Protein AF-A0A3C0J1E2-F1 (afdb_monomer)

Nearest PDB structures (foldseek):
  8rpt-assembly1_A  TM=4.501E-01  e=1.254E+00  Homo sapiens
  1e6p-assembly1_A  TM=3.663E-01  e=3.919E-01  Serratia marcescens
  1h0i-assembly2_B  TM=3.602E-01  e=3.708E-01  Serratia marcescens
  7cb1-assembly1_B  TM=3.608E-01  e=5.776E-01  Serratia marcescens

Structure (mmCIF, N/CA/C/O backbone):
data_AF-A0A3C0J1E2-F1
#
_entry.id   AF-A0A3C0J1E2-F1
#
loop_
_atom_site.group_PDB
_atom_site.id
_atom_site.type_symbol
_atom_site.label_atom_id
_atom_site.label_alt_id
_atom_site.label_comp_id
_atom_site.label_asym_id
_atom_site.label_entity_id
_atom_site.label_seq_id
_atom_site.pdbx_PDB_ins_code
_atom_site.Cartn_x
_atom_site.Cartn_y
_atom_site.Cartn_z
_atom_site.occupancy
_atom_site.B_iso_or_equiv
_atom_site.auth_seq_id
_atom_site.auth_comp_id
_atom_site.auth_asym_id
_atom_site.auth_atom_id
_atom_site.pdbx_PDB_model_num
ATOM 1 N N . MET A 1 1 ? -7.566 -22.150 34.800 1.00 35.97 1 MET A N 1
ATOM 2 C CA . MET A 1 1 ? -6.550 -21.479 33.967 1.00 35.97 1 MET A CA 1
ATOM 3 C C . MET A 1 1 ? -6.943 -20.016 33.988 1.00 35.97 1 MET A C 1
ATOM 5 O O . MET A 1 1 ? -8.055 -19.711 33.589 1.00 35.97 1 MET A O 1
ATOM 9 N N . GLU A 1 2 ? -6.161 -19.207 34.696 1.00 36.19 2 GLU A N 1
ATOM 10 C CA . GLU A 1 2 ? -6.590 -17.947 35.317 1.00 36.19 2 GLU A CA 1
ATOM 11 C C . GLU A 1 2 ? -6.960 -16.859 34.301 1.00 36.19 2 GLU A C 1
ATOM 13 O O . GLU A 1 2 ? -6.124 -16.423 33.510 1.00 36.19 2 GLU A O 1
ATOM 18 N N . GLU A 1 3 ? -8.203 -16.379 34.383 1.00 41.69 3 GLU A N 1
ATOM 19 C CA . GLU A 1 3 ? -8.599 -15.067 33.876 1.00 41.69 3 GLU A CA 1
ATOM 20 C C . GLU A 1 3 ? -7.796 -13.999 34.625 1.00 41.69 3 GLU A C 1
ATOM 22 O O . GLU A 1 3 ? -8.045 -13.703 35.796 1.00 41.69 3 GLU A O 1
ATOM 27 N N . ARG A 1 4 ? -6.808 -13.401 33.956 1.00 49.88 4 ARG A N 1
ATOM 28 C CA . ARG A 1 4 ? -6.185 -12.173 34.452 1.00 49.88 4 ARG A CA 1
ATOM 29 C C . ARG A 1 4 ? -7.117 -11.004 34.164 1.00 49.88 4 ARG A C 1
ATOM 31 O O . ARG A 1 4 ? -7.046 -10.379 33.111 1.00 49.88 4 ARG A O 1
ATOM 38 N N . VAL A 1 5 ? -7.976 -10.714 35.136 1.00 43.56 5 VAL A N 1
ATOM 39 C CA . VAL A 1 5 ? -8.722 -9.458 35.239 1.00 43.56 5 VAL A CA 1
ATOM 40 C C . VAL A 1 5 ? -7.711 -8.331 35.480 1.00 43.56 5 VAL A C 1
ATOM 42 O O . VAL A 1 5 ? -7.279 -8.091 36.606 1.00 43.56 5 VAL A O 1
ATOM 45 N N . PHE A 1 6 ? -7.289 -7.652 34.413 1.00 51.44 6 PHE A N 1
ATOM 46 C CA . PHE A 1 6 ? -6.665 -6.335 34.535 1.00 51.44 6 PHE A CA 1
ATOM 47 C C . PHE A 1 6 ? -7.754 -5.336 34.944 1.00 51.44 6 PHE A C 1
ATOM 49 O O . PHE A 1 6 ? -8.811 -5.272 34.318 1.00 51.44 6 PHE A O 1
ATOM 56 N N . LEU A 1 7 ? -7.514 -4.587 36.024 1.00 50.38 7 LEU A N 1
ATOM 57 C CA . LEU A 1 7 ? -8.406 -3.552 36.547 1.00 50.38 7 LEU A CA 1
ATOM 58 C C . LEU A 1 7 ? -8.939 -2.642 35.426 1.00 50.38 7 LEU A C 1
ATOM 60 O O . LEU A 1 7 ? -8.165 -1.870 34.877 1.00 50.38 7 LEU A O 1
ATOM 64 N N . GLY A 1 8 ? -10.246 -2.693 35.143 1.00 54.41 8 GLY A N 1
ATOM 65 C CA . GLY A 1 8 ? -11.076 -1.599 34.602 1.00 54.41 8 GLY A CA 1
ATOM 66 C C . GLY A 1 8 ? -10.659 -0.880 33.307 1.00 54.41 8 GLY A C 1
ATOM 67 O O . GLY A 1 8 ? -11.372 0.027 32.887 1.00 54.41 8 GLY A O 1
ATOM 68 N N . MET A 1 9 ? -9.546 -1.241 32.671 1.00 59.88 9 MET A N 1
ATOM 69 C CA . MET A 1 9 ? -9.011 -0.598 31.475 1.00 59.88 9 MET A CA 1
ATOM 70 C C . MET A 1 9 ? -9.040 -1.600 30.329 1.00 59.88 9 MET A C 1
ATOM 72 O O . MET A 1 9 ? -8.269 -2.558 30.294 1.00 59.88 9 MET A O 1
ATOM 76 N N . THR A 1 10 ? -9.943 -1.379 29.379 1.00 74.25 10 THR A N 1
ATOM 77 C CA . THR A 1 10 ? -9.934 -2.085 28.098 1.00 74.25 10 THR A CA 1
ATOM 78 C C . THR A 1 10 ? -8.640 -1.751 27.362 1.00 74.25 10 THR A C 1
ATOM 80 O O . THR A 1 10 ? -8.341 -0.574 27.150 1.00 74.25 10 THR A O 1
ATOM 83 N N . LEU A 1 11 ? -7.867 -2.771 26.979 1.00 85.75 11 LEU A N 1
ATOM 84 C CA . LEU A 1 11 ? -6.663 -2.582 26.169 1.00 85.75 11 LEU A CA 1
ATOM 85 C C . LEU A 1 11 ? -7.029 -1.896 24.843 1.00 85.75 11 LEU A C 1
ATOM 87 O O . LEU A 1 11 ? -8.015 -2.302 24.215 1.00 85.75 11 LEU A O 1
ATOM 91 N N . PRO A 1 12 ? -6.253 -0.889 24.399 1.00 94.44 12 PRO A N 1
ATOM 92 C CA . PRO A 1 12 ? -6.539 -0.184 23.158 1.00 94.44 12 PRO A CA 1
ATOM 93 C C . PRO A 1 12 ? -6.519 -1.169 21.991 1.00 94.44 12 PRO A C 1
ATOM 95 O O . PRO A 1 12 ? -5.553 -1.910 21.808 1.00 94.44 12 PRO A O 1
ATOM 98 N N . LYS A 1 13 ? -7.601 -1.178 21.213 1.00 97.94 13 LYS A N 1
ATOM 99 C CA . LYS A 1 13 ? -7.709 -1.992 20.005 1.00 97.94 13 LYS A CA 1
ATOM 100 C C . LYS A 1 13 ? -6.840 -1.391 18.903 1.00 97.94 13 LYS A C 1
ATOM 102 O O . LYS A 1 13 ? -6.936 -0.193 18.616 1.00 97.94 13 LYS A O 1
ATOM 107 N N . ILE A 1 14 ? -6.013 -2.233 18.293 1.00 98.56 14 ILE A N 1
ATOM 108 C CA . ILE A 1 14 ? -5.134 -1.902 17.174 1.00 98.56 14 ILE A CA 1
ATOM 109 C C . ILE A 1 14 ? -5.604 -2.699 15.961 1.00 98.56 14 ILE A C 1
ATOM 111 O O . ILE A 1 14 ? -5.578 -3.927 15.976 1.00 98.56 14 ILE A O 1
ATOM 115 N N . VAL A 1 15 ? -6.009 -2.012 14.902 1.00 98.75 15 VAL A N 1
ATOM 116 C CA . VAL A 1 15 ? -6.308 -2.637 13.611 1.00 98.75 15 VAL A CA 1
ATOM 117 C C . VAL A 1 15 ? -5.037 -2.647 12.784 1.00 98.75 15 VAL A C 1
ATOM 119 O O . VAL A 1 15 ? -4.439 -1.600 12.565 1.00 98.75 15 VAL A O 1
ATOM 122 N N . LEU A 1 16 ? -4.604 -3.815 12.325 1.00 98.69 16 LEU A N 1
ATOM 123 C CA . LEU A 1 16 ? -3.452 -3.951 11.444 1.00 98.69 16 LEU A CA 1
ATOM 124 C C . LEU A 1 16 ? -3.931 -4.446 10.080 1.00 98.69 16 LEU A C 1
ATOM 126 O O . LEU A 1 16 ? -4.344 -5.597 9.951 1.00 98.69 16 LEU A O 1
ATOM 130 N N . LEU A 1 17 ? -3.839 -3.580 9.069 1.00 98.62 17 LEU A N 1
ATOM 131 C CA . LEU A 1 17 ? -3.949 -3.958 7.664 1.00 98.62 17 LEU A CA 1
ATOM 132 C C . LEU A 1 17 ? -2.532 -4.224 7.125 1.00 98.62 17 LEU A C 1
ATOM 134 O O . LEU A 1 17 ? -1.798 -3.272 6.836 1.00 98.62 17 LEU A O 1
ATOM 138 N N . PRO A 1 18 ? -2.108 -5.497 7.039 1.00 98.12 18 PRO A N 1
ATOM 139 C CA . PRO A 1 18 ? -0.751 -5.856 6.649 1.00 98.12 18 PRO A CA 1
ATOM 140 C C . PRO A 1 18 ? -0.516 -5.666 5.148 1.00 98.12 18 PRO A C 1
ATOM 142 O O . PRO A 1 18 ? -1.440 -5.447 4.373 1.00 98.12 18 PRO A O 1
ATOM 145 N N . LEU A 1 19 ? 0.747 -5.788 4.741 1.00 97.12 19 LEU A N 1
ATOM 146 C CA . LEU A 1 19 ? 1.172 -5.656 3.345 1.00 97.12 19 LEU A CA 1
ATOM 147 C C . LEU A 1 19 ? 0.682 -6.795 2.436 1.00 97.12 19 LEU A C 1
ATOM 149 O O . LEU A 1 19 ? 0.426 -6.554 1.261 1.00 97.12 19 LEU A O 1
ATOM 153 N N . ASP A 1 20 ? 0.618 -8.016 2.974 1.00 96.50 20 ASP A N 1
ATOM 154 C CA . ASP A 1 20 ? 0.128 -9.254 2.352 1.00 96.50 20 ASP A CA 1
ATOM 155 C C . ASP A 1 20 ? 0.164 -10.408 3.383 1.00 96.50 20 ASP A C 1
ATOM 157 O O . ASP A 1 20 ? 0.454 -10.187 4.565 1.00 96.50 20 ASP A O 1
ATOM 161 N N . VAL A 1 21 ? -0.129 -11.640 2.946 1.00 96.50 21 VAL A N 1
ATOM 162 C CA . VAL A 1 21 ? -0.172 -12.847 3.794 1.00 96.50 21 VAL A CA 1
ATOM 163 C C . VAL A 1 21 ? 1.196 -13.457 4.133 1.00 96.50 21 VAL A C 1
ATOM 165 O O . VAL A 1 21 ? 1.256 -14.461 4.849 1.00 96.50 21 VAL A O 1
ATOM 168 N N . ARG A 1 22 ? 2.323 -12.905 3.652 1.00 96.38 22 ARG A N 1
ATOM 169 C CA . ARG A 1 22 ? 3.642 -13.499 3.938 1.00 96.38 22 ARG A CA 1
ATOM 170 C C . ARG A 1 22 ? 3.929 -13.486 5.446 1.00 96.38 22 ARG A C 1
ATOM 172 O O . ARG A 1 22 ? 3.518 -12.557 6.146 1.00 96.38 22 ARG A O 1
ATOM 179 N N . PRO A 1 23 ? 4.694 -14.461 5.980 1.00 96.50 23 PRO A N 1
ATOM 180 C CA . PRO A 1 23 ? 4.858 -14.620 7.427 1.00 96.50 23 PRO A CA 1
ATOM 181 C C . PRO A 1 23 ? 5.349 -13.370 8.165 1.00 96.50 23 PRO A C 1
ATOM 183 O O . PRO A 1 23 ? 4.876 -13.080 9.259 1.00 96.50 23 PRO A O 1
ATOM 186 N N . CYS A 1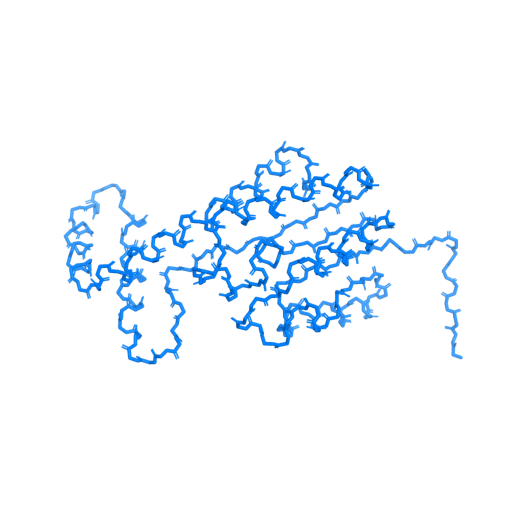 24 ? 6.258 -12.600 7.562 1.00 95.56 24 CYS A N 1
ATOM 187 C CA . CYS A 1 24 ? 6.765 -11.361 8.150 1.00 95.56 24 CYS A CA 1
ATOM 188 C C . CYS A 1 24 ? 5.730 -10.231 8.218 1.00 95.56 24 CYS A C 1
ATOM 190 O O . CYS A 1 24 ? 5.860 -9.352 9.067 1.00 95.56 24 CYS A O 1
ATOM 192 N N . CYS A 1 25 ? 4.710 -10.265 7.364 1.00 96.56 25 CYS A N 1
ATOM 193 C CA . CYS A 1 25 ? 3.655 -9.264 7.288 1.00 96.56 25 CYS A CA 1
ATOM 194 C C . CYS A 1 25 ? 2.421 -9.665 8.109 1.00 96.56 25 CYS A C 1
ATOM 196 O O . CYS A 1 25 ? 1.757 -8.790 8.655 1.00 96.56 25 CYS A O 1
ATOM 198 N N . TYR A 1 26 ? 2.144 -10.968 8.235 1.00 96.81 26 TYR A N 1
ATOM 199 C CA . TYR A 1 26 ? 0.924 -11.485 8.863 1.00 96.81 26 TYR A CA 1
ATOM 200 C C . TYR A 1 26 ? 1.186 -12.275 10.155 1.00 96.81 26 TYR A C 1
ATOM 202 O O . TYR A 1 26 ? 0.782 -11.878 11.250 1.00 96.81 26 TYR A O 1
ATOM 210 N N . GLU A 1 27 ? 1.909 -13.391 10.049 1.00 97.12 27 GLU A N 1
ATOM 211 C CA . GLU A 1 27 ? 2.113 -14.334 11.155 1.00 97.12 27 GLU A CA 1
ATOM 212 C C . GLU A 1 27 ? 2.964 -13.761 12.290 1.00 97.12 27 GLU A C 1
ATOM 214 O O . GLU A 1 27 ? 2.670 -13.991 13.464 1.00 97.12 27 GLU A O 1
ATOM 219 N N . PHE A 1 28 ? 4.040 -13.041 11.969 1.00 97.44 28 PHE A N 1
ATOM 220 C CA . PHE A 1 28 ? 4.974 -12.541 12.977 1.00 97.44 28 PHE A CA 1
ATOM 221 C C . PHE A 1 28 ? 4.356 -11.411 13.808 1.00 97.44 28 PHE A C 1
ATOM 223 O O . PHE A 1 28 ? 4.414 -11.522 15.035 1.00 97.44 28 PHE A O 1
ATOM 230 N N . PRO A 1 29 ? 3.692 -10.392 13.218 1.00 95.75 29 PRO A N 1
ATOM 231 C CA . PRO A 1 29 ? 2.953 -9.403 14.000 1.00 95.75 29 PRO A CA 1
ATOM 232 C C . PRO A 1 29 ? 1.851 -10.033 14.858 1.00 95.75 29 PRO A C 1
ATOM 234 O O . PRO A 1 29 ? 1.731 -9.689 16.033 1.00 95.75 29 PRO A O 1
ATOM 237 N N . ARG A 1 30 ? 1.103 -11.016 14.326 1.00 96.44 30 ARG A N 1
ATOM 238 C CA . ARG A 1 30 ? 0.070 -11.729 15.097 1.00 96.44 30 ARG A CA 1
ATOM 239 C C . ARG A 1 30 ? 0.662 -12.458 16.304 1.00 96.44 30 ARG A C 1
ATOM 241 O O . ARG A 1 30 ? 0.142 -12.350 17.411 1.00 96.44 30 ARG A O 1
ATOM 248 N N . LYS A 1 31 ? 1.768 -13.186 16.117 1.00 97.62 31 LYS A N 1
ATOM 249 C CA . LYS A 1 31 ? 2.471 -13.878 17.212 1.00 97.62 31 LYS A CA 1
ATOM 250 C C . LYS A 1 31 ? 3.037 -12.903 18.237 1.00 97.62 31 LYS A C 1
ATOM 252 O O . LYS A 1 31 ? 2.898 -13.150 19.431 1.00 97.62 31 LYS A O 1
ATOM 257 N N . LEU A 1 32 ? 3.610 -11.790 17.788 1.00 97.00 32 LEU A N 1
ATOM 258 C CA . LEU A 1 32 ? 4.120 -10.749 18.673 1.00 97.00 32 LEU A CA 1
ATOM 259 C C . LEU A 1 32 ? 3.003 -10.141 19.532 1.00 97.00 32 LEU A C 1
ATOM 261 O O . LEU A 1 32 ? 3.196 -9.989 20.734 1.00 97.00 32 LEU A O 1
ATOM 265 N N . ALA A 1 33 ? 1.837 -9.855 18.943 1.00 95.75 33 ALA A N 1
ATOM 266 C CA . ALA A 1 33 ? 0.670 -9.356 19.669 1.00 95.75 33 ALA A CA 1
ATOM 267 C C . ALA A 1 33 ? 0.187 -10.346 20.740 1.00 95.75 33 ALA A C 1
ATOM 269 O O . ALA A 1 33 ? -0.033 -9.961 21.886 1.00 95.75 33 ALA A O 1
ATOM 270 N N . MET A 1 34 ? 0.109 -11.638 20.399 1.00 95.06 34 MET A N 1
ATOM 271 C CA . MET A 1 34 ? -0.243 -12.688 21.364 1.00 95.06 34 MET A CA 1
ATOM 272 C C . MET A 1 34 ? 0.768 -12.777 22.514 1.00 95.06 34 MET A C 1
ATOM 274 O O . MET A 1 34 ? 0.376 -12.918 23.668 1.00 95.06 34 MET A O 1
ATOM 278 N N . M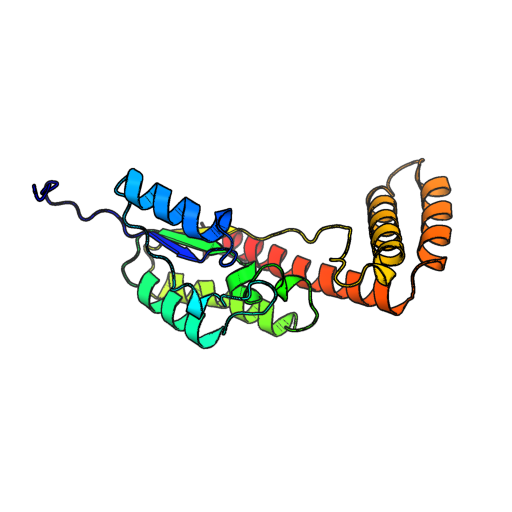ET A 1 35 ? 2.066 -12.678 22.215 1.00 96.81 35 MET A N 1
ATOM 279 C CA . MET A 1 35 ? 3.128 -12.739 23.226 1.00 96.81 35 MET A CA 1
ATOM 280 C C . MET A 1 35 ? 3.154 -11.509 24.139 1.00 96.81 35 MET A C 1
ATOM 282 O O . MET A 1 35 ? 3.501 -11.633 25.312 1.00 96.81 35 MET A O 1
ATOM 286 N N . SER A 1 36 ? 2.812 -10.329 23.617 1.00 94.94 36 SER A N 1
ATOM 287 C CA . SER A 1 36 ? 2.791 -9.078 24.381 1.00 94.94 36 SER A CA 1
ATOM 288 C C . SER A 1 36 ? 1.475 -8.834 25.123 1.00 94.94 36 SER A C 1
ATOM 290 O O . SER A 1 36 ? 1.422 -7.960 25.987 1.00 94.94 36 SER A O 1
ATOM 292 N N . GLY A 1 37 ? 0.418 -9.585 24.798 1.00 94.69 37 GLY A N 1
ATOM 293 C CA . GLY A 1 37 ? -0.937 -9.327 25.282 1.00 94.69 37 GLY A CA 1
ATOM 294 C C . GLY A 1 37 ? -1.590 -8.105 24.630 1.00 94.69 37 GLY A C 1
ATOM 295 O O . GLY A 1 37 ? -2.565 -7.586 25.167 1.00 94.69 37 GLY A O 1
ATOM 296 N N . ALA A 1 38 ? -1.063 -7.618 23.502 1.00 95.50 38 ALA A N 1
ATOM 297 C CA . ALA A 1 38 ? -1.656 -6.506 22.768 1.00 95.50 38 ALA A CA 1
ATOM 298 C C . ALA A 1 38 ? -2.960 -6.931 22.072 1.00 95.50 38 ALA A C 1
ATOM 300 O O . ALA A 1 38 ? -3.043 -8.002 21.470 1.00 95.50 38 ALA A O 1
ATOM 301 N N . ASN A 1 39 ? -3.966 -6.054 22.103 1.00 97.19 39 ASN A N 1
ATOM 302 C CA . ASN A 1 39 ? -5.237 -6.254 21.410 1.00 97.19 39 ASN A CA 1
ATOM 303 C C . ASN A 1 39 ? -5.110 -5.834 19.936 1.00 97.19 39 ASN A C 1
ATOM 305 O O . ASN A 1 39 ? -5.456 -4.710 19.572 1.00 97.19 39 ASN A O 1
ATOM 309 N N . VAL A 1 40 ? -4.553 -6.720 19.105 1.00 97.81 40 VAL A N 1
ATOM 310 C CA . VAL A 1 40 ? -4.374 -6.489 17.664 1.00 97.81 40 VAL A CA 1
ATOM 311 C C . VAL A 1 40 ? -5.347 -7.354 16.871 1.00 97.81 40 VAL A C 1
ATOM 313 O O . VAL A 1 40 ? -5.355 -8.575 17.026 1.00 97.81 40 VAL A O 1
ATOM 316 N N . VAL A 1 41 ? -6.115 -6.731 15.980 1.00 98.19 41 VAL A N 1
ATOM 317 C CA . VAL A 1 41 ? -6.969 -7.412 15.000 1.00 98.19 41 VAL A CA 1
ATOM 318 C C . VAL A 1 41 ? -6.372 -7.289 13.601 1.00 98.19 41 VAL A C 1
ATOM 320 O O . VAL A 1 41 ? -5.884 -6.232 13.203 1.00 98.19 41 VAL A O 1
ATOM 323 N N . LEU A 1 42 ? -6.397 -8.397 12.865 1.00 98.12 42 LEU A N 1
ATOM 324 C CA . LEU A 1 42 ? -5.957 -8.513 11.476 1.00 98.12 42 LEU A CA 1
ATOM 325 C C . LEU A 1 42 ? -7.120 -9.082 10.651 1.00 98.12 42 LEU A C 1
ATOM 327 O O . LEU A 1 42 ? -7.941 -9.812 11.217 1.00 98.12 42 LEU A O 1
ATOM 331 N N . PRO A 1 43 ? -7.186 -8.815 9.335 1.00 97.75 43 PRO A N 1
ATOM 332 C CA . PRO A 1 43 ? -8.165 -9.480 8.484 1.00 97.75 43 PRO A CA 1
ATOM 333 C C . PRO A 1 43 ? -7.851 -10.980 8.403 1.00 97.75 43 PRO A C 1
ATOM 335 O O . PRO A 1 43 ? -6.739 -11.421 8.721 1.00 97.75 43 PRO A O 1
ATOM 338 N N . SER A 1 44 ? -8.822 -11.790 7.981 1.00 96.06 44 SER A N 1
ATOM 339 C CA . SER A 1 44 ? -8.545 -13.192 7.654 1.00 96.06 44 SER A CA 1
ATOM 340 C C . SER A 1 44 ? -7.540 -13.274 6.498 1.00 96.06 44 SER A C 1
ATOM 342 O O . SER A 1 44 ? -7.432 -12.358 5.684 1.00 96.06 44 SER A O 1
ATOM 344 N N . ALA A 1 45 ? -6.795 -14.377 6.413 1.00 94.12 45 ALA A N 1
ATOM 345 C CA . ALA A 1 45 ? -5.880 -14.590 5.291 1.00 94.12 45 ALA A CA 1
ATOM 346 C C . ALA A 1 45 ? -6.620 -14.626 3.939 1.00 94.12 45 ALA A C 1
ATOM 348 O O . ALA A 1 45 ? -6.072 -14.175 2.940 1.00 94.12 45 ALA A O 1
ATOM 349 N N . ASP A 1 46 ? -7.873 -15.093 3.927 1.00 94.94 46 ASP A N 1
ATOM 350 C CA . ASP A 1 46 ? -8.710 -15.125 2.724 1.00 94.94 46 ASP A CA 1
ATOM 351 C C . ASP A 1 46 ? -9.028 -13.712 2.208 1.00 94.94 46 ASP A C 1
ATOM 353 O O . ASP A 1 46 ? -8.917 -13.464 1.011 1.00 94.94 46 ASP A O 1
ATOM 357 N N . LEU A 1 47 ? -9.306 -12.756 3.109 1.00 96.50 47 LEU A N 1
ATOM 358 C CA . LEU A 1 47 ? -9.512 -11.339 2.762 1.00 96.50 47 LEU A CA 1
ATOM 359 C C . LEU A 1 47 ? -8.251 -10.664 2.192 1.00 96.50 47 LEU A C 1
ATOM 361 O O . LEU A 1 47 ? -8.349 -9.635 1.531 1.00 96.50 47 LEU A O 1
ATOM 365 N N . LEU A 1 48 ? -7.066 -11.211 2.475 1.00 96.06 48 LEU A N 1
ATOM 366 C CA . LEU A 1 48 ? -5.777 -10.701 1.994 1.00 96.06 48 LEU A CA 1
ATOM 367 C C . LEU A 1 48 ? -5.273 -11.407 0.729 1.00 96.06 48 LEU A C 1
ATOM 369 O O . LEU A 1 48 ? -4.155 -11.118 0.306 1.00 96.06 48 LEU A O 1
ATOM 373 N N . ASN A 1 49 ? -6.065 -12.333 0.181 1.00 94.44 49 ASN A N 1
ATOM 374 C CA . ASN A 1 49 ? -5.680 -13.284 -0.853 1.00 94.44 49 ASN A CA 1
ATOM 375 C C . ASN A 1 49 ? -4.514 -14.214 -0.424 1.00 94.44 49 ASN A C 1
ATOM 377 O O . ASN A 1 49 ? -3.364 -13.780 -0.299 1.00 94.44 49 ASN A O 1
ATOM 381 N N . PRO A 1 50 ? -4.760 -15.527 -0.228 1.00 91.50 50 PRO A N 1
ATOM 382 C CA . PRO A 1 50 ? -3.701 -16.483 0.099 1.00 91.50 50 PRO A CA 1
ATOM 383 C C . PRO A 1 50 ? -2.591 -16.554 -0.963 1.00 91.50 50 PRO A C 1
ATOM 385 O O . PRO A 1 50 ? -1.438 -16.838 -0.625 1.00 91.50 50 PRO A O 1
ATOM 388 N N . ASP A 1 51 ? -2.920 -16.276 -2.229 1.00 93.44 51 ASP A N 1
ATOM 389 C CA . ASP A 1 51 ? -1.931 -16.020 -3.271 1.00 93.44 51 ASP A CA 1
ATOM 390 C C . ASP A 1 51 ? -1.548 -14.534 -3.267 1.00 93.44 51 ASP A C 1
ATOM 392 O O . ASP A 1 51 ? -2.108 -13.716 -3.992 1.00 93.44 51 ASP A O 1
ATOM 396 N N . PHE A 1 52 ? -0.540 -14.185 -2.463 1.00 90.56 52 PHE A N 1
ATOM 397 C CA . PHE A 1 52 ? -0.033 -12.811 -2.354 1.00 90.56 52 PHE A CA 1
ATOM 398 C C . PHE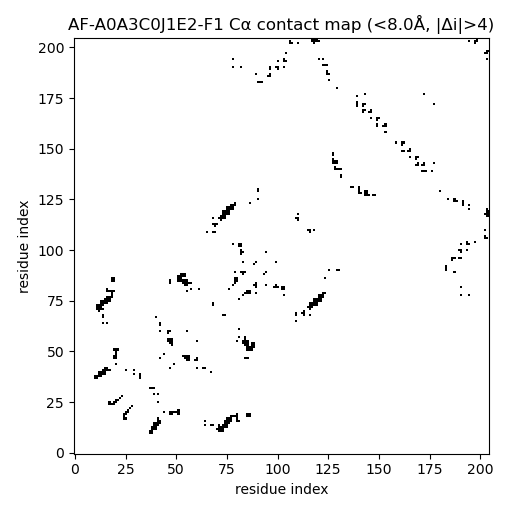 A 1 52 ? 0.562 -12.249 -3.657 1.00 90.56 52 PHE A C 1
ATOM 400 O O . PHE A 1 52 ? 0.963 -11.080 -3.689 1.00 90.56 52 PHE A O 1
ATOM 407 N N . MET A 1 53 ? 0.713 -13.070 -4.704 1.00 90.31 53 MET A N 1
ATOM 408 C CA . MET A 1 53 ? 1.101 -12.585 -6.026 1.00 90.31 53 MET A CA 1
ATOM 409 C C . MET A 1 53 ? -0.072 -11.935 -6.753 1.00 90.31 53 MET A C 1
ATOM 411 O O . MET A 1 53 ? 0.172 -11.136 -7.667 1.00 90.31 53 MET A O 1
ATOM 415 N N . ASP A 1 54 ? -1.304 -12.236 -6.335 1.00 90.88 54 ASP A N 1
ATOM 416 C CA . ASP A 1 54 ? -2.520 -11.628 -6.843 1.00 90.88 54 ASP A CA 1
ATOM 417 C C . ASP A 1 54 ? -3.101 -10.537 -5.924 1.00 90.88 54 ASP A C 1
ATOM 419 O O . ASP A 1 54 ? -2.588 -10.294 -4.834 1.00 90.88 54 ASP A O 1
ATOM 423 N N . GLN A 1 55 ? -4.091 -9.782 -6.411 1.00 94.00 55 GLN A N 1
ATOM 424 C CA . GLN A 1 55 ? -4.718 -8.702 -5.642 1.00 94.00 55 GLN A CA 1
ATOM 425 C C . GLN A 1 55 ? -5.845 -9.222 -4.738 1.00 94.00 55 GLN A C 1
ATOM 427 O O . GLN A 1 55 ? -6.593 -10.124 -5.119 1.00 94.00 55 GLN A O 1
ATOM 432 N N . SER A 1 56 ? -5.989 -8.625 -3.557 1.00 95.50 56 SER A N 1
ATOM 433 C CA . SER A 1 56 ? -7.168 -8.789 -2.696 1.00 95.50 56 SER A CA 1
ATOM 434 C C . SER A 1 56 ? -8.409 -8.108 -3.277 1.00 95.50 56 SER A C 1
ATOM 436 O O . SER A 1 56 ? -8.298 -7.123 -4.016 1.00 95.50 56 SER A O 1
ATOM 438 N N . ASP A 1 57 ? -9.593 -8.581 -2.882 1.00 96.25 57 ASP A N 1
ATOM 439 C CA . ASP A 1 57 ? -10.847 -7.873 -3.140 1.00 96.25 57 ASP A CA 1
ATOM 440 C C . ASP A 1 57 ? -10.900 -6.592 -2.296 1.00 96.25 57 ASP A C 1
ATOM 442 O O . ASP A 1 57 ? -10.850 -6.624 -1.063 1.00 96.25 57 ASP A O 1
ATOM 446 N N . HIS A 1 58 ? -10.959 -5.444 -2.971 1.00 95.75 58 HIS A N 1
ATOM 447 C CA . HIS A 1 58 ? -10.936 -4.157 -2.293 1.00 95.75 58 HIS A CA 1
ATOM 448 C C . HIS A 1 58 ? -12.214 -3.895 -1.495 1.00 95.75 58 HIS A C 1
ATOM 450 O O . HIS A 1 58 ? -12.123 -3.372 -0.388 1.00 95.75 58 HIS A O 1
ATOM 456 N N . ASP A 1 59 ? -13.385 -4.251 -2.021 1.00 96.94 59 ASP A N 1
ATOM 457 C CA . ASP A 1 59 ? -14.662 -3.913 -1.395 1.0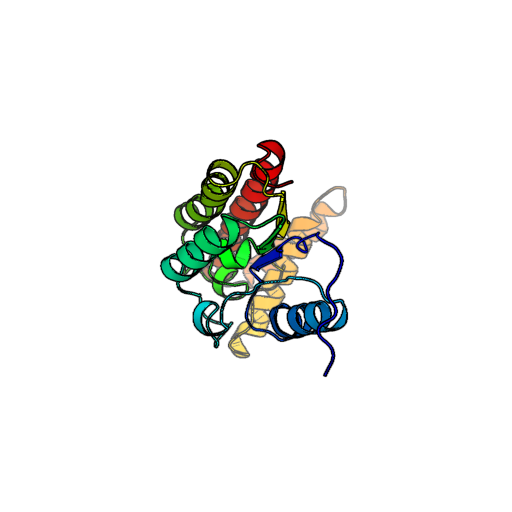0 96.94 59 ASP A CA 1
ATOM 458 C C . ASP A 1 59 ? -14.856 -4.710 -0.101 1.00 96.94 59 ASP A C 1
ATOM 460 O O . ASP A 1 59 ? -15.282 -4.161 0.923 1.00 96.94 59 ASP A O 1
ATOM 464 N N . GLU A 1 60 ? -14.496 -5.995 -0.108 1.00 97.69 60 GLU A N 1
ATOM 465 C CA . GLU A 1 60 ? -14.534 -6.832 1.093 1.00 97.69 60 GLU A CA 1
ATOM 466 C C . GLU A 1 60 ? -13.533 -6.348 2.150 1.00 97.69 60 GLU A C 1
ATOM 468 O O . GLU A 1 60 ? -13.891 -6.153 3.319 1.00 97.69 60 GLU A O 1
ATOM 473 N N . LEU A 1 61 ? -12.291 -6.084 1.735 1.00 97.88 61 LEU A N 1
ATOM 474 C CA . LEU A 1 61 ? -11.228 -5.620 2.623 1.00 97.88 61 LEU A CA 1
ATOM 475 C C . LEU A 1 61 ? -11.529 -4.236 3.211 1.00 97.88 61 LEU A C 1
ATOM 477 O O . LEU A 1 61 ? -11.289 -3.990 4.397 1.00 97.88 61 LEU A O 1
ATOM 481 N N . TRP A 1 62 ? -12.084 -3.335 2.400 1.00 98.25 62 TRP A N 1
ATOM 482 C CA . TRP A 1 62 ? -12.483 -2.000 2.822 1.00 98.25 62 TRP A CA 1
ATOM 483 C C . TRP A 1 62 ? -13.631 -2.050 3.827 1.00 98.25 62 TRP A C 1
ATOM 485 O O . TRP A 1 62 ? -13.588 -1.368 4.853 1.00 98.25 62 TRP A O 1
ATOM 495 N N . ASN A 1 63 ? -14.640 -2.893 3.592 1.00 98.44 63 ASN A N 1
ATOM 496 C CA . ASN A 1 63 ? -15.727 -3.081 4.548 1.00 98.44 63 ASN A CA 1
ATOM 497 C C . ASN A 1 63 ? -15.225 -3.616 5.890 1.00 98.44 63 ASN A C 1
ATOM 499 O O . ASN A 1 63 ? -15.596 -3.065 6.930 1.00 98.44 63 ASN A O 1
ATOM 503 N N . TRP A 1 64 ? -14.341 -4.616 5.870 1.00 98.69 64 TRP A N 1
ATOM 504 C CA . TRP A 1 64 ? -13.690 -5.114 7.080 1.00 98.69 64 TRP A CA 1
ATOM 505 C C . TRP A 1 64 ? -12.948 -3.991 7.820 1.00 98.69 64 TRP A C 1
ATOM 507 O O . TRP A 1 64 ? -13.208 -3.753 9.002 1.00 98.69 64 TRP A O 1
ATOM 517 N N . LEU A 1 65 ? -12.092 -3.241 7.116 1.00 98.62 65 LEU A N 1
ATOM 518 C CA . LEU A 1 65 ? -11.281 -2.177 7.709 1.00 98.62 65 LEU A CA 1
ATOM 519 C C . LEU A 1 65 ? -12.154 -1.091 8.350 1.00 98.62 65 LEU A C 1
ATOM 521 O O . LEU A 1 65 ? -11.912 -0.693 9.489 1.00 98.62 65 LEU A O 1
ATOM 525 N N . ARG A 1 66 ? -13.202 -0.632 7.651 1.00 98.31 66 ARG A N 1
ATOM 526 C CA . ARG A 1 66 ? -14.128 0.375 8.188 1.00 98.31 66 ARG A CA 1
ATOM 527 C C . ARG A 1 66 ? -14.814 -0.095 9.461 1.00 98.31 66 ARG A C 1
ATOM 529 O O . ARG A 1 66 ? -14.902 0.687 10.402 1.00 98.31 66 ARG A O 1
ATOM 536 N N . CYS A 1 67 ? -15.308 -1.332 9.481 1.00 98.44 67 CYS A N 1
ATOM 537 C CA . CYS A 1 67 ? -15.993 -1.893 10.641 1.00 98.44 67 CYS A CA 1
ATOM 538 C C . CYS A 1 67 ? -15.055 -2.008 11.844 1.00 98.44 67 CYS A C 1
ATOM 540 O O . CYS A 1 67 ? -15.404 -1.547 12.930 1.00 98.44 67 CYS A O 1
ATOM 542 N N . GLU A 1 68 ? -13.853 -2.551 11.649 1.00 98.50 68 GLU A N 1
ATOM 543 C CA . GLU A 1 68 ? -12.885 -2.727 12.733 1.00 98.50 68 GLU A CA 1
ATOM 544 C C . GLU A 1 68 ? -12.356 -1.397 13.287 1.00 98.50 68 GLU A C 1
ATOM 546 O O . GLU A 1 68 ? -12.016 -1.316 14.467 1.00 98.50 68 GLU A O 1
ATOM 551 N N . CYS A 1 69 ? -12.312 -0.343 12.468 1.00 98.44 69 CYS A N 1
ATOM 552 C CA . CYS A 1 69 ? -11.842 0.979 12.877 1.00 98.44 69 CYS A CA 1
ATOM 553 C C . CYS A 1 69 ? -12.863 1.814 13.674 1.00 98.44 69 CYS A C 1
ATOM 555 O O . CYS A 1 69 ? -12.470 2.842 14.232 1.00 98.44 69 CYS A O 1
ATOM 557 N N . LEU A 1 70 ? -14.140 1.414 13.762 1.00 98.12 70 LEU A N 1
ATOM 558 C CA . LEU A 1 70 ? -15.180 2.189 14.464 1.00 98.12 70 LEU A CA 1
ATOM 559 C C . LEU A 1 70 ? -14.895 2.365 15.963 1.00 98.12 70 LEU A C 1
ATOM 561 O O . LEU A 1 70 ? -15.157 3.429 16.518 1.00 98.12 70 LEU A O 1
ATOM 565 N N . ASP A 1 71 ? -14.354 1.334 16.607 1.00 96.94 71 ASP A N 1
ATOM 566 C C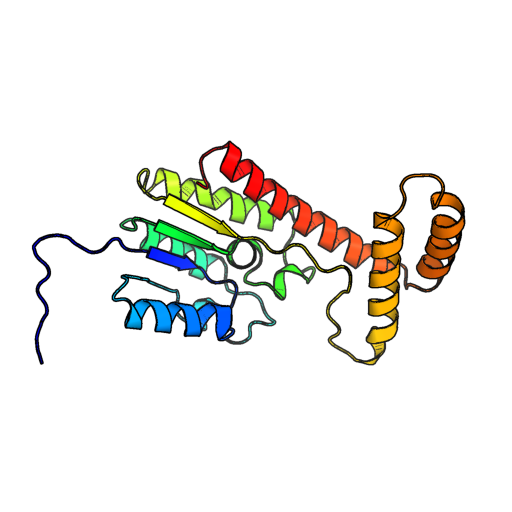A . ASP A 1 71 ? -14.035 1.285 18.038 1.00 96.94 71 ASP A CA 1
ATOM 567 C C . ASP A 1 71 ? -12.523 1.152 18.309 1.00 96.94 71 ASP A C 1
ATOM 569 O O . ASP A 1 71 ? -12.094 1.000 19.456 1.00 96.94 71 ASP A O 1
ATOM 573 N N . ALA A 1 72 ? -11.697 1.225 17.263 1.00 98.25 72 ALA A N 1
ATOM 574 C CA . ALA A 1 72 ? -10.250 1.132 17.382 1.00 98.25 72 ALA A CA 1
ATOM 575 C C . ALA A 1 72 ? -9.622 2.405 17.961 1.00 98.25 72 ALA A C 1
ATOM 577 O O . ALA A 1 72 ? -10.069 3.526 17.715 1.00 98.25 72 ALA A O 1
ATOM 578 N N . SER A 1 73 ? -8.533 2.227 18.709 1.00 98.38 73 SER A N 1
ATOM 579 C CA . SER A 1 73 ? -7.669 3.335 19.134 1.00 98.38 73 SER A CA 1
ATOM 580 C C . SER A 1 73 ? -6.611 3.644 18.075 1.00 98.38 73 SER A C 1
ATOM 582 O O . SER A 1 73 ? -6.313 4.808 17.823 1.00 98.38 73 SER A O 1
ATOM 584 N N . TYR A 1 74 ? -6.082 2.602 17.426 1.00 98.56 74 TYR A N 1
ATOM 585 C CA . TYR A 1 74 ? -5.029 2.717 16.422 1.00 98.56 74 TYR A CA 1
ATOM 586 C C . TYR A 1 74 ? -5.366 1.903 15.173 1.00 98.56 74 TYR A C 1
ATOM 588 O O . TYR A 1 74 ? -5.924 0.810 15.275 1.00 98.56 74 TYR A O 1
ATOM 596 N N . ALA A 1 75 ? -4.964 2.401 14.009 1.00 98.69 75 ALA A N 1
ATOM 597 C CA . ALA A 1 75 ? -4.917 1.653 12.762 1.00 98.69 75 ALA A CA 1
ATOM 598 C C . ALA A 1 75 ? -3.504 1.737 12.178 1.00 98.69 75 ALA A C 1
ATOM 600 O O . ALA A 1 75 ? -2.968 2.828 12.023 1.00 98.69 75 ALA A O 1
ATOM 601 N N . VAL A 1 76 ? -2.904 0.597 11.850 1.00 98.56 76 VAL A N 1
ATOM 602 C CA . VAL A 1 76 ? -1.621 0.494 11.151 1.00 98.56 76 VAL A CA 1
ATOM 603 C C . VAL A 1 76 ? -1.903 -0.075 9.770 1.00 98.56 76 VAL A C 1
ATOM 605 O O . VAL A 1 76 ? -2.329 -1.222 9.647 1.00 98.56 76 VAL A O 1
ATOM 608 N N . ILE A 1 77 ? -1.715 0.738 8.733 1.00 98.69 77 ILE A N 1
ATOM 609 C CA . ILE A 1 77 ? -2.216 0.456 7.389 1.00 98.69 77 ILE A CA 1
ATOM 610 C C . ILE A 1 77 ? -1.072 0.394 6.380 1.00 98.69 77 ILE A C 1
ATOM 612 O O . ILE A 1 77 ? -0.299 1.340 6.214 1.00 98.69 77 ILE A O 1
ATOM 616 N N . SER A 1 78 ? -0.986 -0.714 5.648 1.00 98.50 78 SER A N 1
ATOM 617 C CA . SER A 1 78 ? -0.250 -0.749 4.389 1.00 98.50 78 SER A CA 1
ATOM 618 C C . SER A 1 78 ? -1.061 -0.062 3.288 1.00 98.50 78 SER A C 1
ATOM 620 O O . SER A 1 78 ? -2.142 -0.517 2.913 1.00 98.50 78 SER A O 1
ATOM 622 N N . ILE A 1 79 ? -0.511 1.022 2.743 1.00 98.50 79 ILE A N 1
ATOM 623 C CA . ILE A 1 79 ? -1.086 1.741 1.604 1.00 98.50 79 ILE A CA 1
ATOM 624 C C . ILE A 1 79 ? -1.068 0.869 0.350 1.00 98.50 79 ILE A C 1
ATOM 626 O O . ILE A 1 79 ? -2.017 0.914 -0.421 1.00 98.50 79 ILE A O 1
ATOM 630 N N . ASP A 1 80 ? -0.043 0.035 0.158 1.00 98.00 80 ASP A N 1
ATOM 631 C CA . ASP A 1 80 ? 0.012 -0.902 -0.967 1.00 98.00 80 ASP A CA 1
ATOM 632 C C . ASP A 1 80 ? -1.146 -1.910 -0.936 1.00 98.00 80 ASP A C 1
ATOM 634 O O . ASP A 1 80 ? -1.760 -2.182 -1.968 1.00 98.00 80 ASP A O 1
ATOM 638 N N . MET A 1 81 ? -1.476 -2.439 0.246 1.00 98.31 81 MET A N 1
ATOM 639 C CA . MET A 1 81 ? -2.624 -3.331 0.412 1.00 98.31 81 MET A CA 1
ATOM 640 C C . MET A 1 81 ? -3.948 -2.588 0.188 1.00 98.31 81 MET A C 1
ATOM 642 O O . MET A 1 81 ? -4.789 -3.061 -0.568 1.00 98.31 81 MET A O 1
ATOM 646 N N . LEU A 1 82 ? -4.113 -1.390 0.756 1.00 98.38 82 LEU A N 1
ATOM 647 C CA . LEU A 1 82 ? -5.324 -0.582 0.569 1.00 98.38 82 LEU A CA 1
ATOM 648 C C . LEU A 1 82 ? -5.551 -0.181 -0.900 1.00 98.38 82 LEU A C 1
ATOM 650 O O . LEU A 1 82 ? -6.653 -0.322 -1.429 1.00 98.38 82 LEU A O 1
ATOM 654 N N . ALA A 1 83 ? -4.511 0.335 -1.556 1.00 98.25 83 ALA A N 1
ATOM 655 C CA . ALA A 1 83 ? -4.600 0.904 -2.894 1.00 98.25 83 ALA A CA 1
ATOM 656 C C . ALA A 1 83 ? -4.604 -0.175 -3.981 1.00 98.25 83 ALA A C 1
ATOM 658 O O . ALA A 1 83 ? -5.364 -0.072 -4.943 1.00 98.25 83 ALA A O 1
ATOM 659 N N . PHE A 1 84 ? -3.782 -1.216 -3.829 1.00 97.81 84 PHE A N 1
ATOM 660 C CA . PHE A 1 84 ? -3.529 -2.193 -4.889 1.00 97.81 84 PHE A CA 1
ATOM 661 C C . PHE A 1 84 ? -3.951 -3.625 -4.555 1.00 97.81 84 PHE A C 1
ATOM 663 O O . PHE A 1 84 ? -3.881 -4.480 -5.430 1.00 97.81 84 PHE A O 1
ATOM 670 N N . GLY A 1 85 ? -4.363 -3.912 -3.320 1.00 97.19 85 GLY A N 1
ATOM 671 C CA . GLY A 1 85 ? -4.611 -5.285 -2.880 1.00 97.19 85 GLY A CA 1
ATOM 672 C C . GLY A 1 85 ? -3.328 -6.086 -2.638 1.00 97.19 85 GLY A C 1
ATOM 673 O O . GLY A 1 85 ? -3.381 -7.308 -2.638 1.00 97.19 85 GLY A O 1
ATOM 674 N N . GLY A 1 86 ? -2.177 -5.423 -2.461 1.00 96.44 86 GLY A N 1
ATOM 675 C CA . GLY A 1 86 ? -0.920 -6.052 -2.042 1.00 96.44 86 GLY A CA 1
ATOM 676 C C . GLY A 1 86 ? 0.319 -5.563 -2.795 1.00 96.44 86 GLY A C 1
ATOM 677 O O . GLY A 1 86 ? 0.240 -4.903 -3.834 1.00 96.44 86 GLY A O 1
ATOM 678 N N . LEU A 1 87 ? 1.503 -5.914 -2.280 1.00 95.06 87 LEU A N 1
ATOM 679 C CA . LEU A 1 87 ? 2.788 -5.458 -2.835 1.00 95.06 87 LEU A CA 1
ATOM 680 C C . LEU A 1 87 ? 3.069 -5.982 -4.252 1.00 95.06 87 LEU A C 1
ATOM 682 O O . LEU A 1 87 ? 3.693 -5.297 -5.060 1.00 95.06 87 LEU A O 1
ATOM 686 N N . ALA A 1 88 ? 2.689 -7.225 -4.555 1.00 93.00 88 ALA A N 1
ATOM 687 C CA . ALA A 1 88 ? 2.902 -7.779 -5.890 1.00 93.00 88 ALA A CA 1
ATOM 688 C C . ALA A 1 88 ? 1.961 -7.121 -6.910 1.00 93.00 88 ALA A C 1
ATOM 690 O O . ALA A 1 88 ? 2.381 -6.771 -8.014 1.00 93.00 88 ALA A O 1
ATOM 691 N N . ALA A 1 89 ? 0.707 -6.883 -6.519 1.00 93.56 89 ALA A N 1
ATOM 692 C CA . ALA A 1 89 ? -0.276 -6.171 -7.325 1.00 93.56 89 ALA A CA 1
ATOM 693 C C . ALA A 1 89 ? 0.133 -4.711 -7.599 1.00 93.56 89 ALA A C 1
ATOM 695 O O . ALA A 1 89 ? -0.007 -4.245 -8.732 1.00 93.56 89 ALA A O 1
ATOM 696 N N . SER A 1 90 ? 0.767 -4.023 -6.636 1.00 94.81 90 SER A N 1
ATOM 697 C CA . SER A 1 90 ? 1.276 -2.652 -6.833 1.00 94.81 90 SER A CA 1
ATOM 698 C C . SER A 1 90 ? 2.346 -2.536 -7.927 1.00 94.81 90 SER A C 1
ATOM 700 O O . SER A 1 90 ? 2.619 -1.443 -8.428 1.00 94.81 90 SER A O 1
ATOM 702 N N . ARG A 1 91 ? 2.901 -3.662 -8.388 1.00 92.44 91 ARG A N 1
ATOM 703 C CA . ARG A 1 91 ? 3.931 -3.742 -9.436 1.00 92.44 91 ARG A CA 1
ATOM 704 C C . ARG A 1 91 ? 3.402 -4.247 -10.777 1.00 92.44 91 ARG A C 1
ATOM 706 O O . ARG A 1 91 ? 4.197 -4.532 -11.667 1.00 92.44 91 ARG A O 1
ATOM 713 N N . ARG A 1 92 ? 2.080 -4.364 -10.924 1.00 90.62 92 ARG A N 1
ATOM 714 C CA . ARG A 1 92 ? 1.407 -4.797 -12.155 1.00 90.62 92 ARG A CA 1
ATOM 715 C C . ARG A 1 92 ? 0.404 -3.736 -12.629 1.00 90.62 92 ARG A C 1
ATOM 717 O O . ARG A 1 92 ? -0.131 -2.988 -11.800 1.00 90.62 92 ARG A O 1
ATOM 724 N N . PRO A 1 93 ? 0.110 -3.650 -13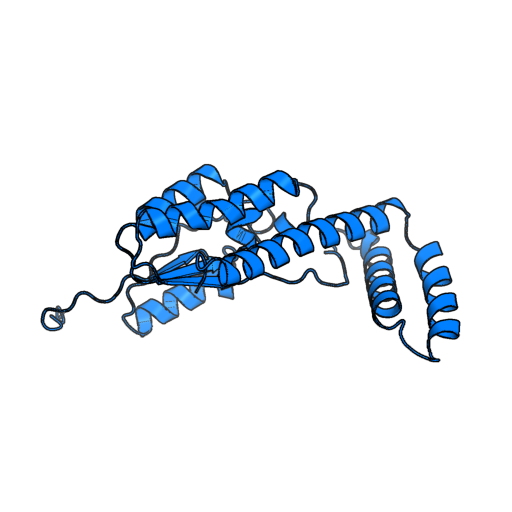.937 1.00 90.81 93 PRO A N 1
ATOM 725 C CA . PRO A 1 93 ? -0.841 -2.685 -14.492 1.00 90.81 93 PRO A CA 1
ATOM 726 C C . PRO A 1 93 ? -2.302 -3.152 -14.324 1.00 90.81 93 PRO A C 1
ATOM 728 O O . PRO A 1 93 ? -3.072 -3.151 -15.274 1.00 90.81 93 PRO A O 1
ATOM 731 N N . LEU A 1 94 ? -2.683 -3.587 -13.116 1.00 92.25 94 LEU A N 1
ATOM 732 C CA . LEU A 1 94 ? -4.041 -4.071 -12.825 1.00 92.25 94 LEU A CA 1
ATOM 733 C C . LEU A 1 94 ? -5.000 -2.960 -12.397 1.00 92.25 94 LEU A C 1
ATOM 735 O O . LEU A 1 94 ? -6.180 -3.002 -12.721 1.00 92.25 94 LEU A O 1
ATOM 739 N N . ILE A 1 95 ? -4.482 -1.974 -11.662 1.00 95.31 95 ILE A N 1
ATOM 740 C CA . ILE A 1 95 ? -5.264 -0.890 -11.062 1.00 95.31 95 ILE A CA 1
ATOM 741 C C . ILE A 1 95 ? -4.752 0.446 -11.592 1.00 95.31 95 ILE A C 1
ATOM 743 O O . ILE A 1 95 ? -3.540 0.695 -11.647 1.00 95.31 95 ILE A O 1
ATOM 747 N N . SER A 1 96 ? -5.677 1.314 -11.994 1.00 96.81 96 SER A N 1
ATOM 748 C CA . SER A 1 96 ? -5.343 2.638 -12.522 1.00 96.81 96 SER A CA 1
ATOM 749 C C . SER A 1 96 ? -4.843 3.585 -11.423 1.00 96.81 96 SER A C 1
ATOM 751 O O . SER A 1 96 ? -5.112 3.393 -10.238 1.00 96.81 96 SER A O 1
ATOM 753 N N . ALA A 1 97 ? -4.141 4.657 -11.805 1.00 97.44 97 ALA A N 1
ATOM 754 C CA . ALA A 1 97 ? -3.743 5.693 -10.849 1.00 97.44 97 ALA A CA 1
ATOM 755 C C . ALA A 1 97 ? -4.952 6.343 -10.158 1.00 97.44 97 ALA A C 1
ATOM 757 O O . ALA A 1 97 ? -4.922 6.549 -8.950 1.00 97.44 97 ALA A O 1
ATOM 758 N N . GLY A 1 98 ? -6.017 6.639 -10.911 1.00 98.38 98 GLY A N 1
ATOM 759 C CA . GLY A 1 98 ? -7.222 7.270 -10.368 1.00 98.38 98 GLY A CA 1
ATOM 760 C C . GLY A 1 98 ? -7.921 6.396 -9.331 1.00 98.38 98 GLY A C 1
ATOM 761 O O . GLY A 1 98 ? -8.275 6.879 -8.260 1.00 98.38 98 GLY A O 1
ATOM 762 N N . GLU A 1 99 ? -8.052 5.101 -9.615 1.00 98.31 99 GLU A N 1
ATOM 763 C CA . GLU A 1 99 ? -8.636 4.140 -8.680 1.00 98.31 99 GLU A CA 1
ATOM 764 C C . GLU A 1 99 ? -7.775 3.974 -7.423 1.00 98.31 99 GLU A C 1
ATOM 766 O O . GLU A 1 99 ? -8.284 4.089 -6.313 1.00 98.31 99 GLU A O 1
ATOM 771 N N . ALA A 1 100 ? -6.460 3.798 -7.575 1.00 98.25 100 ALA A N 1
ATOM 772 C CA . ALA A 1 100 ? -5.553 3.690 -6.435 1.00 98.25 100 ALA A CA 1
ATOM 773 C C . ALA A 1 100 ? -5.601 4.940 -5.534 1.00 98.25 100 ALA A C 1
ATOM 775 O O . ALA A 1 100 ? -5.639 4.824 -4.311 1.00 98.25 100 ALA A O 1
ATOM 776 N N . LEU A 1 101 ? -5.643 6.139 -6.125 1.00 98.62 101 LEU A N 1
ATOM 777 C CA . LEU A 1 101 ? -5.755 7.399 -5.386 1.00 98.62 101 LEU A CA 1
ATOM 778 C C . LEU A 1 101 ? -7.108 7.546 -4.678 1.00 98.62 101 LEU A C 1
ATOM 780 O O . LEU A 1 101 ? -7.143 8.021 -3.543 1.00 98.62 101 LEU A O 1
ATOM 784 N N . ALA A 1 102 ? -8.204 7.111 -5.308 1.00 98.44 102 ALA A N 1
ATOM 785 C CA . ALA A 1 102 ? -9.522 7.099 -4.678 1.00 98.44 102 ALA A CA 1
ATOM 786 C C . ALA A 1 102 ? -9.514 6.227 -3.412 1.00 98.44 102 ALA A C 1
ATOM 788 O O . ALA A 1 102 ? -9.896 6.700 -2.342 1.00 98.44 102 ALA A O 1
ATOM 789 N N . ARG A 1 103 ? -8.941 5.022 -3.499 1.00 98.25 103 ARG A N 1
ATOM 790 C CA . ARG A 1 103 ? -8.804 4.097 -2.362 1.00 98.25 103 ARG A CA 1
ATOM 791 C C . ARG A 1 103 ? -7.942 4.658 -1.227 1.00 98.25 103 ARG A C 1
ATOM 793 O O . ARG A 1 103 ? -8.221 4.424 -0.059 1.00 98.25 103 ARG A O 1
ATOM 800 N N . VAL A 1 104 ? -6.901 5.439 -1.533 1.00 98.19 104 VAL A N 1
ATOM 801 C CA . VAL A 1 104 ? -6.124 6.149 -0.494 1.00 98.19 104 VAL A CA 1
ATOM 802 C C . VAL A 1 104 ? -6.957 7.249 0.166 1.00 98.19 104 VAL A C 1
ATOM 804 O O . VAL A 1 104 ? 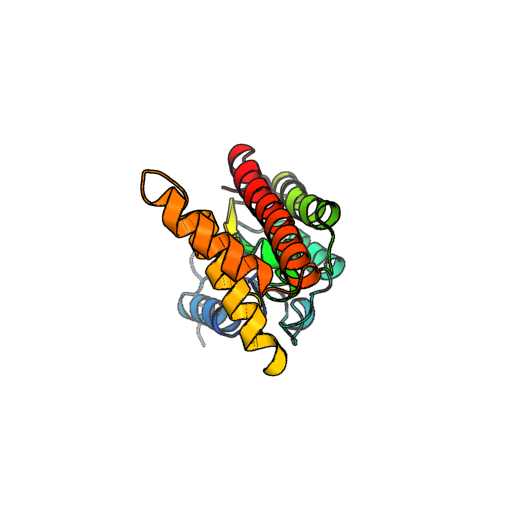-6.891 7.432 1.382 1.00 98.19 104 VAL A O 1
ATOM 807 N N . SER A 1 105 ? -7.768 7.971 -0.612 1.00 97.44 105 SER A N 1
ATOM 808 C CA . SER A 1 105 ? -8.623 9.047 -0.092 1.00 97.44 105 SER A CA 1
ATOM 809 C C . SER A 1 105 ? -9.696 8.547 0.886 1.00 97.44 105 SER A C 1
ATOM 811 O O . SER A 1 105 ? -10.117 9.289 1.783 1.00 97.44 105 SER A O 1
ATOM 813 N N . ASP A 1 106 ? -10.066 7.268 0.787 1.00 96.56 106 ASP A N 1
ATOM 814 C CA . ASP A 1 106 ? -11.014 6.616 1.685 1.00 96.56 106 ASP A CA 1
ATOM 815 C C . ASP A 1 106 ? -10.541 6.589 3.145 1.00 96.56 106 ASP A C 1
ATOM 817 O O . ASP A 1 106 ? -11.374 6.587 4.051 1.00 96.56 106 ASP A O 1
ATOM 821 N N . LEU A 1 107 ? -9.237 6.717 3.425 1.00 97.75 107 LEU A N 1
ATOM 822 C CA . LEU A 1 107 ? -8.727 6.888 4.796 1.00 97.75 107 LEU A CA 1
ATOM 823 C C . LEU A 1 107 ? -9.413 8.046 5.543 1.00 97.75 107 LEU A C 1
ATOM 825 O O . LEU A 1 107 ? -9.656 7.962 6.749 1.00 97.75 107 LEU A O 1
ATOM 829 N N . GLY A 1 108 ? -9.812 9.105 4.829 1.00 97.62 108 GLY A N 1
ATOM 830 C CA . GLY A 1 108 ? -10.566 10.213 5.414 1.00 97.62 108 GLY A CA 1
ATOM 831 C C . GLY A 1 108 ? -11.941 9.797 5.951 1.00 97.62 108 GLY A C 1
ATOM 832 O O . GLY A 1 108 ? -12.454 10.424 6.878 1.00 97.62 108 GLY A O 1
ATOM 833 N N . ILE A 1 109 ? -12.545 8.735 5.407 1.00 98.12 109 ILE A N 1
ATOM 834 C CA . ILE A 1 109 ? -13.797 8.153 5.911 1.00 98.12 109 ILE A CA 1
ATOM 835 C C . ILE A 1 109 ? -13.569 7.545 7.297 1.00 98.12 109 ILE A C 1
ATOM 837 O O . ILE A 1 109 ? -14.394 7.777 8.182 1.00 98.12 109 ILE A O 1
ATOM 841 N N . LEU A 1 110 ? -12.448 6.844 7.517 1.00 98.00 110 LEU A N 1
ATOM 842 C CA . LEU A 1 110 ? -12.115 6.255 8.822 1.00 98.00 110 LEU A CA 1
ATOM 843 C C . LEU A 1 110 ? -12.003 7.338 9.897 1.00 98.00 110 LEU A C 1
ATOM 845 O O . LEU A 1 110 ? -12.661 7.254 10.932 1.00 98.00 110 LEU A O 1
ATOM 849 N N . LYS A 1 111 ? -11.239 8.402 9.615 1.00 95.19 111 LYS A N 1
ATOM 850 C CA . LYS A 1 111 ? -11.029 9.521 10.548 1.00 95.19 111 LYS A CA 1
ATOM 851 C C . LYS A 1 111 ? -12.330 10.270 10.862 1.00 95.19 111 LYS A C 1
ATOM 853 O O . LYS A 1 111 ? -12.542 10.687 11.994 1.00 95.19 111 LYS A O 1
ATOM 858 N N . ARG A 1 112 ? -13.237 10.424 9.886 1.00 97.50 112 ARG A N 1
ATOM 859 C CA . ARG A 1 112 ? -14.563 11.033 10.119 1.00 97.50 112 ARG A CA 1
ATOM 860 C C . ARG A 1 112 ? -15.475 10.148 10.967 1.00 97.50 112 ARG A C 1
ATOM 862 O O . ARG A 1 112 ? -16.194 10.672 11.812 1.00 97.50 112 ARG A O 1
ATOM 869 N N . ALA A 1 113 ? -15.462 8.837 10.730 1.00 98.00 113 ALA A N 1
ATOM 870 C CA . ALA A 1 113 ? -16.280 7.883 11.477 1.00 98.00 113 ALA A CA 1
ATOM 871 C C . ALA A 1 113 ? -15.783 7.702 12.921 1.00 98.00 113 ALA A C 1
ATOM 873 O O . ALA A 1 113 ? -16.594 7.570 13.835 1.00 98.00 113 ALA A O 1
ATOM 874 N N . ASN A 1 114 ? -14.467 7.756 13.131 1.00 98.12 114 ASN A N 1
ATOM 875 C CA . ASN A 1 114 ? -13.833 7.704 14.443 1.00 98.12 114 ASN A CA 1
ATOM 876 C C . ASN A 1 114 ? -12.761 8.809 14.568 1.00 98.12 114 ASN A C 1
ATOM 878 O O . ASN A 1 114 ? -11.581 8.563 14.311 1.00 98.12 114 ASN A O 1
ATOM 882 N N . PRO A 1 115 ? -13.139 10.025 15.013 1.00 96.94 115 PRO A N 1
ATOM 883 C CA . PRO A 1 115 ? -12.206 11.151 15.151 1.00 96.94 115 PRO A CA 1
ATOM 884 C C . PRO A 1 115 ? -11.074 10.943 16.163 1.00 96.94 115 PRO A C 1
ATOM 886 O O . PRO A 1 115 ? -10.130 11.727 16.186 1.00 96.94 115 PRO A O 1
ATOM 889 N N . LYS A 1 116 ? -11.174 9.920 17.023 1.00 96.75 116 LYS A N 1
ATOM 890 C CA . LYS A 1 116 ? -10.139 9.566 18.005 1.00 96.75 116 LYS A CA 1
ATOM 891 C C . LYS A 1 116 ? -9.137 8.541 17.468 1.00 96.75 116 LYS A C 1
ATOM 893 O O . LYS A 1 116 ? -8.159 8.268 18.156 1.00 96.75 116 LYS A O 1
ATOM 898 N N . LEU A 1 117 ? -9.380 7.972 16.284 1.00 98.56 117 LEU A N 1
ATOM 899 C CA . LEU A 1 117 ? -8.499 6.989 15.667 1.00 98.56 117 LEU A CA 1
ATOM 900 C C . LEU A 1 117 ? -7.150 7.625 15.324 1.00 98.56 117 LEU A C 1
ATOM 902 O O . LEU A 1 117 ? -7.097 8.615 14.590 1.00 98.56 117 LEU A O 1
ATOM 906 N N . THR A 1 118 ? -6.066 7.021 15.803 1.00 98.56 118 THR A N 1
ATOM 907 C CA . THR A 1 118 ? -4.713 7.303 15.314 1.00 98.56 118 THR A CA 1
ATOM 908 C C . THR A 1 118 ? -4.397 6.370 14.146 1.00 98.56 118 THR A C 1
ATOM 910 O O . THR A 1 118 ? -4.409 5.150 14.306 1.00 98.56 118 THR A O 1
ATOM 913 N N . VAL A 1 119 ? -4.124 6.922 12.969 1.00 98.56 119 VAL A N 1
ATOM 914 C CA . VAL A 1 119 ? -3.852 6.191 11.730 1.00 98.56 119 VAL A CA 1
ATOM 915 C C . VAL A 1 119 ? -2.372 6.310 11.397 1.00 98.56 119 VAL A C 1
ATOM 917 O O . VAL A 1 119 ? -1.897 7.376 11.037 1.00 98.56 119 VAL A O 1
ATOM 920 N N . MET A 1 120 ? -1.652 5.198 11.454 1.00 98.50 120 MET A N 1
ATOM 921 C CA . MET A 1 120 ? -0.264 5.077 11.018 1.00 98.50 120 MET A CA 1
ATOM 922 C C . MET A 1 120 ? -0.249 4.369 9.666 1.00 98.50 120 MET A C 1
ATOM 924 O O . MET A 1 120 ? -0.881 3.324 9.506 1.00 98.50 120 MET A O 1
ATOM 928 N N . ALA A 1 121 ? 0.486 4.901 8.695 1.00 97.75 121 ALA A N 1
ATOM 929 C CA . ALA A 1 121 ? 0.529 4.339 7.349 1.00 97.75 121 ALA A CA 1
ATOM 930 C C . ALA A 1 121 ? 1.957 4.015 6.899 1.00 97.75 121 ALA A C 1
ATOM 932 O O . ALA A 1 121 ? 2.918 4.686 7.268 1.00 97.75 121 ALA A O 1
ATOM 933 N N . SER A 1 122 ? 2.089 2.991 6.057 1.00 97.25 122 SER A N 1
ATOM 934 C CA . SER A 1 122 ? 3.344 2.644 5.385 1.00 97.25 122 SER A CA 1
ATOM 935 C C . SER A 1 122 ? 3.102 2.379 3.902 1.00 97.25 122 SER A C 1
ATOM 937 O O . SER A 1 122 ? 2.078 1.809 3.530 1.00 97.25 122 SER A O 1
ATOM 939 N N . SER A 1 123 ? 4.039 2.799 3.055 1.00 95.94 123 SER A N 1
ATOM 940 C CA . SER A 1 123 ? 4.016 2.548 1.612 1.00 95.94 123 SER A CA 1
ATOM 941 C C . SER A 1 123 ? 5.397 2.119 1.127 1.00 95.94 123 SER A C 1
ATOM 943 O O . SER A 1 123 ? 6.422 2.560 1.658 1.00 95.94 123 SER A O 1
ATOM 945 N N . ALA A 1 124 ? 5.439 1.234 0.134 1.00 95.06 124 ALA A N 1
ATOM 946 C CA . ALA A 1 124 ? 6.680 0.798 -0.480 1.00 95.06 124 ALA A CA 1
ATOM 947 C C . ALA A 1 124 ? 7.113 1.740 -1.616 1.00 95.06 124 ALA A C 1
ATOM 949 O O . ALA A 1 124 ? 6.335 2.161 -2.473 1.00 95.06 124 ALA A O 1
ATOM 950 N N . ILE A 1 125 ? 8.415 2.017 -1.687 1.00 93.56 125 ILE A N 1
ATOM 951 C CA . ILE A 1 125 ? 9.012 2.619 -2.881 1.00 93.56 125 ILE A CA 1
ATOM 952 C C . ILE A 1 125 ? 9.296 1.498 -3.879 1.00 93.56 125 ILE A C 1
ATOM 954 O O . ILE A 1 125 ? 9.908 0.483 -3.536 1.00 93.56 125 ILE A O 1
ATOM 958 N N . MET A 1 126 ? 8.861 1.685 -5.125 1.00 91.06 126 MET A N 1
ATOM 959 C CA . MET A 1 126 ? 9.081 0.697 -6.175 1.00 91.06 126 MET A CA 1
ATOM 960 C C . MET A 1 126 ? 10.591 0.478 -6.399 1.00 91.06 126 MET A C 1
ATOM 962 O O . MET A 1 126 ? 11.331 1.454 -6.599 1.00 91.06 126 MET A O 1
ATOM 966 N N . PRO A 1 127 ? 11.068 -0.782 -6.391 1.00 89.62 127 PRO A N 1
ATOM 967 C CA . PRO A 1 127 ? 12.467 -1.079 -6.671 1.00 89.62 127 PRO A CA 1
ATOM 968 C C . PRO A 1 127 ? 12.850 -0.635 -8.089 1.00 89.62 127 PRO A C 1
ATOM 970 O O . PRO A 1 127 ? 11.998 -0.436 -8.953 1.00 89.62 127 PRO A O 1
ATOM 973 N N . LEU A 1 128 ? 14.149 -0.459 -8.333 1.00 91.12 128 LEU A N 1
ATOM 974 C CA . LEU A 1 128 ? 14.659 -0.114 -9.668 1.00 91.12 128 LEU A CA 1
ATOM 975 C C . LEU A 1 128 ? 14.504 -1.282 -10.649 1.00 91.12 128 LEU A C 1
ATOM 977 O O . LEU A 1 128 ? 14.293 -1.073 -11.835 1.00 91.12 128 LEU A O 1
ATOM 981 N N . GLN A 1 129 ? 14.600 -2.511 -10.145 1.00 90.88 129 GLN A N 1
ATOM 982 C CA . GLN A 1 129 ? 14.449 -3.714 -10.947 1.00 90.88 129 GLN A CA 1
ATOM 983 C C . GLN A 1 129 ? 12.990 -4.196 -10.921 1.00 90.88 129 GLN A C 1
ATOM 985 O O . GLN A 1 129 ? 12.448 -4.383 -9.824 1.00 90.88 129 GLN A O 1
ATOM 990 N N . PRO A 1 130 ? 12.356 -4.447 -12.081 1.00 88.31 130 PRO A N 1
ATOM 991 C CA . PRO A 1 130 ? 11.048 -5.089 -12.124 1.00 88.31 130 PRO A CA 1
ATOM 992 C C . PRO A 1 130 ? 11.131 -6.542 -11.634 1.00 88.31 130 PRO A C 1
ATOM 994 O O . PRO A 1 130 ? 12.194 -7.169 -11.623 1.00 88.31 130 PRO A O 1
ATOM 997 N N . VAL A 1 131 ? 9.994 -7.086 -11.204 1.00 83.69 131 VAL A N 1
ATOM 998 C CA . VAL A 1 131 ? 9.913 -8.476 -10.736 1.00 83.69 131 VAL A CA 1
ATOM 999 C C . VAL A 1 131 ? 10.116 -9.423 -11.920 1.00 83.69 131 VAL A C 1
ATOM 1001 O O . VAL A 1 131 ? 9.487 -9.264 -12.963 1.00 83.69 131 VAL A O 1
ATOM 1004 N N . VAL A 1 132 ? 10.989 -10.416 -11.749 1.00 86.00 132 VAL A N 1
ATOM 1005 C CA . VAL A 1 132 ? 11.267 -11.439 -12.763 1.00 86.00 132 VAL A CA 1
ATOM 1006 C C . VAL A 1 132 ? 10.398 -12.659 -12.477 1.00 86.00 132 VAL A C 1
ATOM 1008 O O . VAL A 1 132 ? 10.644 -13.381 -11.514 1.00 86.00 132 VAL A O 1
ATOM 1011 N N . TYR A 1 133 ? 9.386 -12.874 -13.315 1.00 81.38 133 TYR A N 1
ATOM 1012 C CA . TYR A 1 133 ? 8.504 -14.048 -13.256 1.00 81.38 133 TYR A CA 1
ATOM 1013 C C . TYR A 1 133 ? 8.989 -15.183 -14.164 1.00 81.38 133 TYR A C 1
ATOM 1015 O O . TYR A 1 133 ? 8.825 -16.356 -13.843 1.00 81.38 133 TYR A O 1
ATOM 1023 N N . ASP A 1 134 ? 9.614 -14.818 -15.283 1.00 88.00 134 ASP A N 1
ATOM 1024 C CA . ASP A 1 134 ? 10.197 -15.727 -16.264 1.00 88.00 134 ASP A CA 1
ATOM 1025 C C . ASP A 1 134 ? 11.706 -15.446 -16.367 1.00 88.00 134 ASP A C 1
ATOM 1027 O O . ASP A 1 134 ? 12.079 -14.307 -16.683 1.00 88.00 134 ASP A O 1
ATOM 1031 N N . PRO A 1 135 ? 12.587 -16.443 -16.139 1.00 91.75 135 PRO A N 1
ATOM 1032 C CA . PRO A 1 135 ? 14.033 -16.292 -16.282 1.00 91.75 135 PRO A CA 1
ATOM 1033 C C . PRO A 1 135 ? 14.484 -15.675 -17.613 1.00 91.75 135 PRO A C 1
ATOM 1035 O O . PRO A 1 135 ? 15.524 -15.014 -17.643 1.00 91.75 135 PRO A O 1
ATOM 1038 N N . SER A 1 136 ? 13.712 -15.824 -18.698 1.00 92.19 136 SER A N 1
ATOM 1039 C CA . SER A 1 136 ? 14.040 -15.212 -19.995 1.00 92.19 136 SER A CA 1
ATOM 1040 C C . SER A 1 136 ? 14.063 -13.672 -19.951 1.00 92.19 136 SER A C 1
ATOM 1042 O O . SER A 1 136 ? 14.820 -13.030 -20.683 1.00 92.19 136 SER A O 1
ATOM 1044 N N . THR A 1 137 ? 13.308 -13.068 -19.026 1.00 91.44 137 THR A N 1
ATOM 1045 C CA . THR A 1 137 ? 13.191 -11.609 -18.861 1.00 91.44 137 THR A CA 1
ATOM 1046 C C . THR A 1 137 ? 14.248 -11.015 -17.925 1.00 91.44 137 THR A C 1
ATOM 1048 O O . THR A 1 137 ? 14.375 -9.792 -17.827 1.00 91.44 137 THR A O 1
ATOM 1051 N N . ALA A 1 138 ? 15.071 -11.852 -17.279 1.00 94.25 138 ALA A N 1
ATOM 1052 C CA . ALA A 1 138 ? 16.053 -11.421 -16.281 1.00 94.25 138 ALA A CA 1
ATOM 1053 C C . ALA A 1 138 ? 17.049 -10.381 -16.822 1.00 94.25 138 ALA A C 1
ATOM 1055 O O . ALA A 1 138 ? 17.392 -9.426 -16.124 1.00 94.25 138 ALA A O 1
ATOM 1056 N N . ARG A 1 139 ? 17.478 -10.521 -18.086 1.00 95.50 139 ARG A N 1
ATOM 1057 C CA . ARG A 1 139 ? 18.378 -9.549 -18.727 1.00 95.50 139 ARG A CA 1
ATOM 1058 C C . ARG A 1 139 ? 17.719 -8.177 -18.883 1.00 95.50 139 ARG A C 1
ATOM 1060 O O . ARG A 1 139 ? 18.354 -7.172 -18.583 1.00 95.50 139 ARG A O 1
ATOM 1067 N N . GLN A 1 140 ? 16.465 -8.137 -19.333 1.00 95.25 140 GLN A N 1
ATOM 1068 C CA . GLN A 1 140 ? 15.712 -6.889 -19.482 1.00 95.25 140 GLN A CA 1
ATOM 1069 C C . GLN A 1 140 ? 15.506 -6.221 -18.117 1.00 95.25 140 GLN A C 1
ATOM 1071 O O . GLN A 1 140 ? 15.761 -5.029 -17.979 1.00 95.25 140 GLN A O 1
ATOM 1076 N N . ALA A 1 141 ? 15.162 -6.992 -17.080 1.00 94.06 141 ALA A N 1
ATOM 1077 C CA . ALA A 1 141 ? 15.026 -6.467 -15.722 1.00 94.06 141 ALA A CA 1
ATOM 1078 C C . ALA A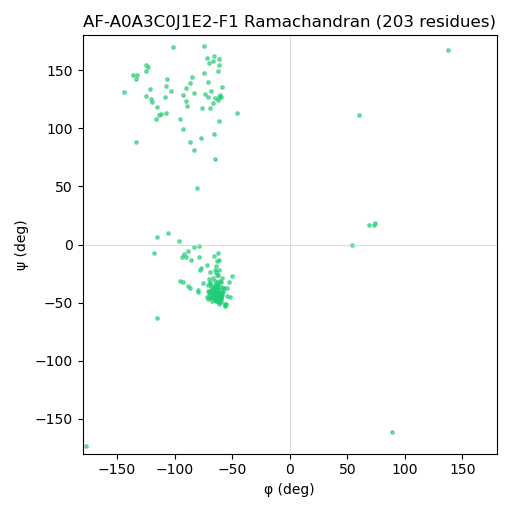 1 141 ? 16.330 -5.832 -15.200 1.00 94.06 141 ALA A C 1
ATOM 1080 O O . ALA A 1 141 ? 16.301 -4.734 -14.644 1.00 94.06 141 ALA A O 1
ATOM 1081 N N . ALA A 1 142 ? 17.479 -6.481 -15.420 1.00 95.94 142 ALA A N 1
ATOM 1082 C CA . ALA A 1 142 ? 18.783 -5.940 -15.030 1.00 95.94 142 ALA A CA 1
ATOM 1083 C C . ALA A 1 142 ? 19.137 -4.646 -15.788 1.00 95.94 142 ALA A C 1
ATOM 1085 O O . ALA A 1 142 ? 19.649 -3.702 -15.184 1.00 95.94 142 ALA A O 1
ATOM 1086 N N . LEU A 1 143 ? 18.827 -4.575 -17.088 1.00 96.69 143 LEU A N 1
ATOM 1087 C CA . LEU A 1 143 ? 19.020 -3.361 -17.887 1.00 96.69 143 LEU A CA 1
ATOM 1088 C C . LEU A 1 143 ? 18.135 -2.211 -17.390 1.00 96.69 143 LEU A C 1
ATOM 1090 O O . LEU A 1 143 ? 18.635 -1.105 -17.216 1.00 96.69 143 LEU A O 1
ATOM 1094 N N . VAL A 1 144 ? 16.860 -2.469 -17.080 1.00 95.56 144 VAL A N 1
ATOM 1095 C CA . VAL A 1 144 ? 15.951 -1.470 -16.484 1.00 95.56 144 VAL A CA 1
ATOM 1096 C C . VAL A 1 144 ? 16.485 -0.963 -15.142 1.00 95.56 144 VAL A C 1
ATOM 1098 O O . VAL A 1 144 ? 16.493 0.242 -14.888 1.00 95.56 144 VAL A O 1
ATOM 1101 N N . ALA A 1 145 ? 16.997 -1.858 -14.294 1.00 94.62 145 ALA A N 1
ATOM 1102 C CA . ALA A 1 145 ? 17.604 -1.463 -13.029 1.00 94.62 145 ALA A CA 1
ATOM 1103 C C . ALA A 1 145 ? 18.811 -0.538 -13.246 1.00 94.62 145 ALA A C 1
ATOM 1105 O O . ALA A 1 145 ? 18.911 0.499 -12.589 1.00 94.62 145 ALA A O 1
ATOM 1106 N N . ARG A 1 146 ? 19.697 -0.881 -14.194 1.00 94.69 146 ARG A N 1
ATOM 1107 C CA . ARG A 1 146 ? 20.855 -0.053 -14.560 1.00 94.69 146 ARG A CA 1
ATOM 1108 C C . ARG A 1 146 ? 20.426 1.296 -15.129 1.00 94.69 146 ARG A C 1
ATOM 1110 O O . ARG A 1 146 ? 20.985 2.313 -14.731 1.00 94.69 146 ARG A O 1
ATOM 1117 N N . TYR A 1 147 ? 19.407 1.312 -15.987 1.00 93.94 147 TYR A N 1
ATOM 1118 C CA . TYR A 1 147 ? 18.829 2.536 -16.532 1.00 93.94 147 TYR A CA 1
ATOM 1119 C C . TYR A 1 147 ? 18.387 3.483 -15.411 1.00 93.94 147 TYR A C 1
ATOM 1121 O O . TYR A 1 147 ? 18.817 4.632 -15.378 1.00 93.94 147 TYR A O 1
ATOM 1129 N N . PHE A 1 148 ? 17.600 3.006 -14.439 1.00 91.81 148 PHE A N 1
ATOM 1130 C CA . PHE A 1 148 ? 17.143 3.872 -13.349 1.00 91.81 148 PHE A CA 1
ATOM 1131 C C . PHE A 1 148 ? 18.260 4.286 -12.378 1.00 91.81 148 PHE A C 1
ATOM 1133 O O . PHE A 1 148 ? 18.178 5.374 -11.811 1.00 91.81 148 PHE A O 1
ATOM 1140 N N . GLN A 1 149 ? 19.297 3.461 -12.182 1.00 90.38 149 GLN A N 1
ATOM 1141 C CA . GLN A 1 149 ? 20.487 3.856 -11.412 1.00 90.38 149 GLN A CA 1
ATOM 1142 C C . GLN A 1 149 ? 21.197 5.041 -12.074 1.00 90.38 149 GLN A C 1
ATOM 1144 O O . GLN A 1 149 ? 21.424 6.058 -11.424 1.00 90.38 149 GLN A O 1
ATOM 1149 N N . LEU A 1 150 ? 21.487 4.925 -13.374 1.00 89.62 150 LEU A N 1
ATOM 1150 C CA . LEU A 1 150 ? 22.148 5.970 -14.158 1.00 89.62 150 LEU A CA 1
ATOM 1151 C C . LEU A 1 150 ? 21.289 7.240 -14.232 1.00 89.62 150 LEU A C 1
ATOM 1153 O O . LEU A 1 150 ? 21.778 8.337 -13.979 1.00 89.62 150 LEU A O 1
ATOM 1157 N N . ALA A 1 151 ? 19.984 7.096 -14.482 1.00 86.25 151 ALA A N 1
ATOM 1158 C CA . ALA A 1 151 ? 19.055 8.223 -14.523 1.00 86.25 151 ALA A CA 1
ATOM 1159 C C . ALA A 1 151 ? 18.944 8.954 -13.170 1.00 86.25 151 ALA A C 1
ATOM 1161 O O . ALA A 1 151 ? 18.741 10.166 -13.142 1.00 86.25 151 ALA A O 1
ATOM 1162 N N . GLY A 1 152 ? 19.083 8.236 -12.049 1.00 81.19 152 GLY A N 1
ATOM 1163 C CA . GLY A 1 152 ? 19.046 8.813 -10.703 1.00 81.19 152 GLY A CA 1
ATOM 1164 C C . GLY A 1 152 ? 20.338 9.518 -10.276 1.00 81.19 152 GLY A C 1
ATOM 1165 O O . GLY A 1 152 ? 20.292 10.357 -9.380 1.00 81.19 152 GLY A O 1
ATOM 1166 N N . HIS A 1 153 ? 21.476 9.194 -10.895 1.00 70.19 153 HIS A N 1
ATOM 1167 C CA . HIS A 1 153 ? 22.793 9.748 -10.551 1.00 70.19 153 HIS A CA 1
ATOM 1168 C C . HIS A 1 153 ? 23.148 11.027 -11.320 1.00 70.19 153 HIS A C 1
ATOM 1170 O O . HIS A 1 153 ? 24.075 11.725 -10.916 1.00 70.19 153 HIS A O 1
ATOM 1176 N N . ALA A 1 154 ? 22.373 11.380 -12.352 1.00 59.94 154 ALA A N 1
ATOM 1177 C CA . ALA A 1 154 ? 22.635 12.495 -13.259 1.00 59.94 154 ALA A CA 1
ATOM 1178 C C . ALA A 1 154 ? 22.574 13.888 -12.584 1.00 59.94 154 ALA A C 1
ATOM 1180 O O . ALA A 1 154 ? 21.655 14.683 -12.801 1.00 59.94 154 ALA A O 1
ATOM 1181 N N . SER A 1 155 ? 23.593 14.221 -11.791 1.00 55.91 155 SER A N 1
ATOM 1182 C CA . SER A 1 155 ? 23.855 15.550 -11.239 1.00 55.91 155 SER A CA 1
ATOM 1183 C C . SER A 1 155 ? 25.367 15.817 -11.185 1.00 55.91 155 SER A C 1
ATOM 1185 O O . SER A 1 155 ? 26.137 14.985 -10.720 1.00 55.91 155 SER A O 1
ATOM 1187 N N . GLY A 1 156 ? 25.805 16.983 -11.676 1.00 61.44 156 GLY A N 1
ATOM 1188 C CA . GLY A 1 156 ? 27.223 17.383 -11.695 1.00 61.44 156 GLY A CA 1
ATOM 1189 C C . GLY A 1 156 ? 28.019 16.951 -12.941 1.00 61.44 156 GLY A C 1
ATOM 1190 O O . GLY A 1 156 ? 27.441 16.667 -13.986 1.00 61.44 156 GLY A O 1
ATOM 1191 N N . GLU A 1 157 ? 29.354 16.951 -12.843 1.00 56.38 157 GLU A N 1
ATOM 1192 C CA . GLU A 1 157 ? 30.306 16.687 -13.948 1.00 56.38 157 GLU A CA 1
ATOM 1193 C C . GLU A 1 157 ? 30.350 15.216 -14.410 1.00 56.38 157 GLU A C 1
ATOM 1195 O O . GLU A 1 157 ? 30.748 14.940 -15.538 1.00 56.38 157 GLU A O 1
ATOM 1200 N N . ALA A 1 158 ? 29.858 14.267 -13.603 1.00 60.75 158 ALA A N 1
ATOM 1201 C CA . ALA A 1 158 ? 29.703 12.855 -13.991 1.00 60.75 158 ALA A CA 1
ATOM 1202 C C . ALA A 1 158 ? 28.665 12.635 -15.118 1.00 60.75 158 ALA A C 1
ATOM 1204 O O . ALA A 1 158 ? 28.586 11.559 -15.711 1.00 60.75 158 ALA A O 1
ATOM 1205 N N . ARG A 1 159 ? 27.906 13.684 -15.458 1.00 66.19 159 ARG A N 1
ATOM 1206 C CA . ARG A 1 159 ? 26.749 13.650 -16.350 1.00 66.19 159 ARG A CA 1
ATOM 1207 C C . ARG A 1 159 ? 27.063 13.237 -17.783 1.00 66.19 159 ARG A C 1
ATOM 1209 O O . ARG A 1 159 ? 26.224 12.585 -18.375 1.00 66.19 159 ARG A O 1
ATOM 1216 N N . GLU A 1 160 ? 28.205 13.584 -18.375 1.00 64.88 160 GLU A N 1
ATOM 1217 C CA . GLU A 1 160 ? 28.450 13.255 -19.796 1.00 64.88 160 GLU A CA 1
ATOM 1218 C C . GLU A 1 1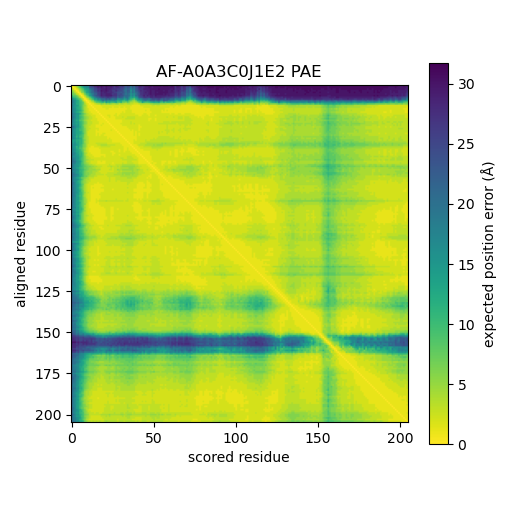60 ? 28.701 11.756 -20.022 1.00 64.88 160 GLU A C 1
ATOM 1220 O O . GLU A 1 160 ? 28.096 11.155 -20.912 1.00 64.88 160 GLU A O 1
ATOM 1225 N N . VAL A 1 161 ? 29.535 11.138 -19.179 1.00 64.06 161 VAL A N 1
ATOM 1226 C CA . VAL A 1 161 ? 29.833 9.696 -19.238 1.00 64.06 161 VAL A CA 1
ATOM 1227 C C . VAL A 1 161 ? 28.598 8.879 -18.858 1.00 64.06 161 VAL A C 1
ATOM 1229 O O . VAL A 1 161 ? 28.238 7.941 -19.568 1.00 64.06 161 VAL A O 1
ATOM 1232 N N . GLU A 1 162 ? 27.900 9.277 -17.791 1.00 71.06 162 GLU A N 1
ATOM 1233 C CA . GLU A 1 162 ? 26.658 8.627 -17.360 1.00 71.06 162 GLU A CA 1
ATOM 1234 C C . GLU A 1 162 ? 25.546 8.756 -18.406 1.00 71.06 162 GLU A C 1
ATOM 1236 O O . GLU A 1 162 ? 24.773 7.821 -18.588 1.00 71.06 162 GLU A O 1
ATOM 1241 N N . ASN A 1 163 ? 25.475 9.874 -19.136 1.00 78.25 163 ASN A N 1
ATOM 1242 C CA . ASN A 1 163 ? 24.448 10.086 -20.154 1.00 78.25 163 ASN A CA 1
ATOM 1243 C C . ASN A 1 163 ? 24.722 9.274 -21.432 1.00 78.25 163 ASN A C 1
ATOM 1245 O O . ASN A 1 163 ? 23.772 8.784 -22.036 1.00 78.25 163 ASN A O 1
ATOM 1249 N N . SER A 1 164 ? 25.990 9.059 -21.808 1.00 84.75 164 SER A N 1
ATOM 1250 C CA . SER A 1 164 ? 26.337 8.116 -22.884 1.00 84.75 164 SER A CA 1
ATOM 1251 C C . SER A 1 164 ? 25.961 6.682 -22.505 1.00 84.75 164 SER A C 1
ATOM 1253 O O . SER A 1 164 ? 25.274 6.006 -23.267 1.00 84.75 164 SER A O 1
ATOM 1255 N N . GLU A 1 165 ? 26.344 6.231 -21.305 1.00 88.62 165 GLU A N 1
ATOM 1256 C CA . GLU A 1 165 ? 26.007 4.881 -20.838 1.00 88.62 165 GLU A CA 1
ATOM 1257 C C . GLU A 1 165 ? 24.486 4.696 -20.697 1.00 88.62 165 GLU A C 1
ATOM 1259 O O . GLU A 1 165 ? 23.946 3.650 -21.051 1.00 88.62 165 GLU A O 1
ATOM 1264 N N . LEU A 1 166 ? 23.769 5.721 -20.226 1.00 89.62 166 LEU A N 1
ATOM 1265 C CA . LEU A 1 166 ? 22.311 5.702 -20.119 1.00 89.62 166 LEU A CA 1
ATOM 1266 C C . LEU A 1 166 ? 21.651 5.482 -21.485 1.00 89.62 166 LEU A C 1
ATOM 1268 O O . LEU A 1 166 ? 20.721 4.680 -21.581 1.00 89.62 166 LEU A O 1
ATOM 1272 N N . MET A 1 167 ? 22.131 6.163 -22.532 1.00 90.38 167 MET A N 1
ATOM 1273 C CA . MET A 1 167 ? 21.635 5.986 -23.900 1.00 90.38 167 MET A CA 1
ATOM 1274 C C . MET A 1 167 ? 21.916 4.570 -24.424 1.00 90.38 167 MET A C 1
ATOM 1276 O O . MET A 1 167 ? 21.016 3.943 -24.986 1.00 90.38 167 MET A O 1
ATOM 1280 N N . ASP A 1 168 ? 23.113 4.034 -24.175 1.00 93.88 168 ASP A N 1
ATOM 1281 C CA . ASP A 1 168 ? 23.498 2.677 -24.588 1.00 93.88 168 ASP A CA 1
ATOM 1282 C C . ASP A 1 168 ? 22.685 1.588 -23.872 1.00 93.88 168 ASP A C 1
ATOM 1284 O O . ASP A 1 168 ? 22.313 0.571 -24.467 1.00 93.88 168 ASP A O 1
ATOM 1288 N N . VAL A 1 169 ? 22.393 1.783 -22.583 1.00 95.00 169 VAL A N 1
ATOM 1289 C CA . VAL A 1 169 ? 21.540 0.880 -21.802 1.00 95.00 169 VAL A CA 1
ATOM 1290 C C . VAL A 1 169 ? 20.093 0.979 -22.277 1.00 95.00 169 VAL A C 1
ATOM 1292 O O . VAL A 1 169 ? 19.467 -0.056 -22.506 1.00 95.00 169 VAL A O 1
ATOM 1295 N N . ALA A 1 170 ? 19.569 2.192 -22.481 1.00 93.56 170 ALA A N 1
ATOM 1296 C CA . ALA A 1 170 ? 18.207 2.406 -22.966 1.00 93.56 170 ALA A CA 1
ATOM 1297 C C . ALA A 1 170 ? 17.966 1.732 -24.326 1.00 93.56 170 ALA A C 1
ATOM 1299 O O . ALA A 1 170 ? 16.936 1.091 -24.511 1.00 93.56 170 ALA A O 1
ATOM 1300 N N . ALA A 1 171 ? 18.939 1.790 -25.243 1.00 95.62 171 ALA A N 1
ATOM 1301 C CA . ALA A 1 171 ? 18.857 1.152 -26.559 1.00 95.62 171 ALA A CA 1
ATOM 1302 C C . ALA A 1 171 ? 18.780 -0.389 -26.510 1.00 95.62 171 ALA A C 1
ATOM 1304 O O . ALA A 1 171 ? 18.372 -1.021 -27.484 1.00 95.62 171 ALA A O 1
ATOM 1305 N N . GLN A 1 172 ? 19.168 -1.008 -25.390 1.00 96.88 172 GLN A N 1
ATOM 1306 C CA . GLN A 1 172 ? 19.097 -2.460 -25.189 1.00 96.88 172 GLN A CA 1
ATOM 1307 C C . GLN A 1 172 ? 17.799 -2.913 -24.506 1.00 96.88 172 GLN A C 1
ATOM 1309 O O . GLN A 1 172 ? 17.537 -4.120 -24.427 1.00 96.88 172 GLN A O 1
ATOM 1314 N N . ILE A 1 173 ? 17.000 -1.978 -23.988 1.00 96.06 173 ILE A N 1
ATOM 1315 C CA . ILE A 1 173 ? 15.725 -2.274 -23.339 1.00 96.06 173 ILE A CA 1
ATOM 1316 C C . ILE A 1 173 ? 14.630 -2.241 -24.404 1.00 96.06 173 ILE A C 1
ATOM 1318 O O . ILE A 1 173 ? 14.577 -1.335 -25.234 1.00 96.06 173 ILE A O 1
ATOM 1322 N N . ALA A 1 174 ? 13.739 -3.229 -24.391 1.00 95.31 174 ALA A N 1
ATOM 1323 C CA . ALA A 1 174 ? 12.552 -3.182 -25.232 1.00 95.31 174 ALA A CA 1
ATOM 1324 C C . ALA A 1 174 ? 11.707 -1.951 -24.836 1.00 95.31 174 ALA A C 1
ATOM 1326 O O . ALA A 1 174 ? 11.371 -1.837 -23.656 1.00 95.31 174 ALA A O 1
ATOM 1327 N N . PRO A 1 175 ? 11.328 -1.056 -25.772 1.00 93.44 175 PRO A N 1
ATOM 1328 C CA . PRO A 1 175 ? 10.654 0.202 -25.432 1.00 93.44 175 PRO A CA 1
ATOM 1329 C C . PRO A 1 175 ? 9.430 0.023 -24.528 1.00 93.44 175 PRO A C 1
ATOM 1331 O O . PRO A 1 175 ? 9.349 0.666 -23.486 1.00 93.44 175 PRO A O 1
ATOM 1334 N N . ALA A 1 176 ? 8.570 -0.951 -24.845 1.00 91.88 176 ALA A N 1
ATOM 1335 C CA . ALA A 1 176 ? 7.389 -1.275 -24.044 1.00 91.88 176 ALA A CA 1
ATOM 1336 C C . ALA A 1 176 ? 7.726 -1.649 -22.587 1.00 91.88 176 ALA A C 1
ATOM 1338 O O . ALA A 1 176 ? 7.026 -1.247 -21.668 1.00 91.88 176 ALA A O 1
ATOM 1339 N N . VAL A 1 177 ? 8.834 -2.362 -22.346 1.00 91.69 177 VAL A N 1
ATOM 1340 C CA . VAL A 1 177 ? 9.252 -2.747 -20.985 1.00 91.69 177 VAL A CA 1
ATOM 1341 C C . VAL A 1 177 ? 9.661 -1.519 -20.175 1.00 91.69 177 VAL A C 1
ATOM 1343 O O . VAL A 1 177 ? 9.352 -1.429 -18.985 1.00 91.69 177 VAL A O 1
ATOM 1346 N N . LEU A 1 178 ? 10.376 -0.579 -20.800 1.00 92.19 178 LEU A N 1
ATOM 1347 C CA . LEU A 1 178 ? 10.789 0.647 -20.129 1.00 92.19 178 LEU A CA 1
ATOM 1348 C C . LEU A 1 178 ? 9.591 1.563 -19.863 1.00 92.19 178 LEU A C 1
ATOM 1350 O O . LEU A 1 178 ? 9.472 2.076 -18.752 1.00 92.19 178 LEU A O 1
ATOM 1354 N N . GLU A 1 179 ? 8.711 1.730 -20.852 1.00 92.62 179 GLU A N 1
ATOM 1355 C CA . GLU A 1 179 ? 7.468 2.501 -20.740 1.00 92.62 179 GLU A CA 1
ATOM 1356 C C . GLU A 1 179 ? 6.596 1.970 -19.597 1.00 92.62 179 GLU A C 1
ATOM 1358 O O . GLU A 1 179 ? 6.315 2.723 -18.665 1.00 92.62 179 GLU A O 1
ATOM 1363 N N . ASP A 1 180 ? 6.309 0.664 -19.570 1.00 91.69 180 ASP A N 1
ATOM 1364 C CA . ASP A 1 180 ? 5.546 0.020 -18.493 1.00 91.69 180 ASP A CA 1
ATOM 1365 C C . ASP A 1 180 ? 6.170 0.292 -17.114 1.00 91.69 180 ASP A C 1
ATOM 1367 O O . ASP A 1 180 ? 5.483 0.626 -16.145 1.00 91.69 180 ASP A O 1
ATOM 1371 N N . CYS A 1 181 ? 7.498 0.175 -17.001 1.00 92.31 181 CYS A N 1
ATOM 1372 C CA . CYS A 1 181 ? 8.197 0.418 -15.741 1.00 92.31 181 CYS A CA 1
ATOM 1373 C C . CYS A 1 181 ? 8.119 1.887 -15.307 1.00 92.31 181 CYS A C 1
ATOM 1375 O O . CYS A 1 181 ? 7.950 2.163 -14.116 1.00 92.31 181 CYS A O 1
ATOM 1377 N N . VAL A 1 182 ? 8.252 2.830 -16.243 1.00 93.00 182 VAL A N 1
ATOM 1378 C CA . VAL A 1 182 ? 8.139 4.271 -15.976 1.00 93.00 182 VAL A CA 1
ATOM 1379 C C . VAL A 1 182 ? 6.715 4.627 -15.558 1.00 93.00 182 VAL A C 1
ATOM 1381 O O . VAL A 1 182 ? 6.538 5.326 -14.557 1.00 93.00 182 VAL A O 1
ATOM 1384 N N . GLU A 1 183 ? 5.704 4.106 -16.251 1.00 94.25 183 GLU A N 1
ATOM 1385 C CA . GLU A 1 183 ? 4.294 4.332 -15.932 1.00 94.25 183 GLU A CA 1
ATOM 1386 C C . GLU A 1 183 ? 3.921 3.761 -14.563 1.00 94.25 183 GLU A C 1
ATOM 1388 O O . GLU A 1 183 ? 3.361 4.471 -13.720 1.00 94.25 183 GLU A O 1
ATOM 1393 N N . LEU A 1 184 ? 4.300 2.510 -14.282 1.00 94.38 184 LEU A N 1
ATOM 1394 C CA . LEU A 1 184 ? 4.071 1.882 -12.980 1.00 94.38 184 LEU A CA 1
ATOM 1395 C C . LEU A 1 184 ? 4.771 2.648 -11.858 1.00 94.38 184 LEU A C 1
ATOM 1397 O O . LEU A 1 184 ? 4.176 2.871 -10.798 1.00 94.38 184 LEU A O 1
ATOM 1401 N N . ARG A 1 185 ? 6.012 3.091 -12.081 1.00 94.25 185 ARG A N 1
ATOM 1402 C CA . ARG A 1 185 ? 6.756 3.901 -11.111 1.00 94.25 185 ARG A CA 1
ATOM 1403 C C . ARG A 1 185 ? 6.074 5.245 -10.875 1.00 94.25 185 ARG A C 1
ATOM 1405 O O . ARG A 1 185 ? 5.945 5.651 -9.722 1.00 94.25 185 ARG A O 1
ATOM 1412 N N . GLY A 1 186 ? 5.597 5.900 -11.933 1.00 95.31 186 GLY A N 1
ATOM 1413 C CA . GLY A 1 186 ? 4.826 7.141 -11.857 1.00 95.31 186 GLY A CA 1
ATOM 1414 C C . GLY A 1 186 ? 3.538 6.968 -11.051 1.00 95.31 186 GLY A C 1
ATOM 1415 O O . GLY A 1 186 ? 3.305 7.714 -10.100 1.00 95.31 186 GLY A O 1
ATOM 1416 N N . ARG A 1 187 ? 2.749 5.928 -11.348 1.00 97.25 187 ARG A N 1
ATOM 1417 C CA . ARG A 1 187 ? 1.529 5.576 -10.603 1.00 97.25 187 ARG A CA 1
ATOM 1418 C C . ARG A 1 187 ? 1.802 5.365 -9.112 1.00 97.25 187 ARG A C 1
ATOM 1420 O O . ARG A 1 187 ? 1.120 5.950 -8.276 1.00 97.25 187 ARG A O 1
ATOM 1427 N N . ASN A 1 188 ? 2.793 4.541 -8.770 1.00 97.38 188 ASN A N 1
ATOM 1428 C CA . ASN A 1 188 ? 3.145 4.267 -7.372 1.00 97.38 188 ASN A CA 1
ATOM 1429 C C . ASN A 1 188 ? 3.675 5.523 -6.667 1.00 97.38 188 ASN A C 1
ATOM 1431 O O . ASN A 1 188 ? 3.365 5.761 -5.504 1.00 97.38 188 ASN A O 1
ATOM 1435 N N . HIS A 1 189 ? 4.429 6.368 -7.374 1.00 97.12 189 HIS A N 1
ATOM 1436 C CA . HIS A 1 189 ? 4.889 7.639 -6.828 1.00 97.12 189 HIS A CA 1
ATOM 1437 C C . HIS A 1 189 ? 3.724 8.578 -6.483 1.00 97.12 189 HIS A C 1
ATOM 1439 O O . HIS A 1 189 ? 3.761 9.212 -5.430 1.00 97.12 189 HIS A O 1
ATOM 1445 N N . LEU A 1 190 ? 2.676 8.634 -7.315 1.00 98.19 190 LEU A N 1
ATOM 1446 C CA . LEU A 1 190 ? 1.461 9.395 -7.005 1.00 98.19 190 LEU A CA 1
ATOM 1447 C C . LEU A 1 190 ? 0.786 8.889 -5.723 1.00 98.19 190 LEU A C 1
ATOM 1449 O O . LEU A 1 190 ? 0.413 9.698 -4.881 1.00 98.19 190 LEU A O 1
ATOM 1453 N N . VAL A 1 191 ? 0.688 7.571 -5.538 1.00 98.50 191 VAL A N 1
ATOM 1454 C CA . VAL A 1 191 ? 0.135 6.967 -4.312 1.00 98.50 191 VAL A CA 1
ATOM 1455 C C . VAL A 1 191 ? 0.988 7.292 -3.083 1.00 98.50 191 VAL A C 1
ATOM 1457 O O . VAL A 1 191 ? 0.456 7.706 -2.054 1.00 98.50 191 VAL A O 1
ATOM 1460 N N . ASN A 1 192 ? 2.313 7.194 -3.196 1.00 98.12 192 ASN A N 1
ATOM 1461 C CA . ASN A 1 192 ? 3.229 7.548 -2.109 1.00 98.12 192 ASN A CA 1
ATOM 1462 C C . ASN A 1 192 ? 3.106 9.030 -1.732 1.00 98.12 192 ASN A C 1
ATOM 1464 O O . ASN A 1 192 ? 3.090 9.377 -0.553 1.00 98.12 192 ASN A O 1
ATOM 1468 N N . ARG A 1 193 ? 2.968 9.911 -2.729 1.00 98.12 193 ARG A N 1
ATOM 1469 C CA . ARG A 1 193 ? 2.698 11.332 -2.501 1.00 98.12 193 ARG A CA 1
ATOM 1470 C C . ARG A 1 193 ? 1.358 11.561 -1.816 1.00 98.12 193 ARG A C 1
ATOM 1472 O O . ARG A 1 193 ? 1.321 12.320 -0.858 1.00 98.12 193 ARG A O 1
ATOM 1479 N N . ALA A 1 194 ? 0.298 10.885 -2.252 1.00 98.19 194 ALA A N 1
ATOM 1480 C CA . ALA A 1 194 ? -1.015 10.986 -1.622 1.00 98.19 194 ALA A CA 1
ATOM 1481 C C . ALA A 1 194 ? -0.980 10.549 -0.148 1.00 98.19 194 ALA A C 1
ATOM 1483 O O . ALA A 1 194 ? -1.616 11.181 0.689 1.00 98.19 194 ALA A O 1
ATOM 1484 N N . ALA A 1 195 ? -0.186 9.529 0.198 1.00 96.88 195 ALA A N 1
ATOM 1485 C CA . ALA A 1 195 ? 0.024 9.136 1.592 1.00 96.88 195 ALA A CA 1
ATOM 1486 C C . ALA A 1 195 ? 0.716 10.243 2.416 1.00 96.88 195 ALA A C 1
ATOM 1488 O O . ALA A 1 195 ? 0.319 10.499 3.549 1.00 96.88 195 ALA A O 1
ATOM 1489 N N . VAL A 1 196 ? 1.703 10.946 1.848 1.00 97.62 196 VAL A N 1
ATOM 1490 C CA . VAL A 1 196 ? 2.349 12.107 2.496 1.00 97.62 196 VAL A CA 1
ATOM 1491 C C . VAL A 1 196 ? 1.388 13.296 2.609 1.00 97.62 196 VAL A C 1
ATOM 1493 O O . VAL A 1 196 ? 1.332 13.959 3.643 1.00 97.62 196 VAL A O 1
ATOM 1496 N N . GLU A 1 197 ? 0.597 13.561 1.572 1.00 97.94 197 GLU A N 1
ATOM 1497 C CA . GLU A 1 197 ? -0.431 14.607 1.576 1.00 97.94 197 GLU A CA 1
ATOM 1498 C C . GLU A 1 197 ? -1.527 14.305 2.616 1.00 97.94 197 GLU A C 1
ATOM 1500 O O . GLU A 1 197 ? -2.014 15.223 3.276 1.00 97.94 197 GLU A O 1
ATOM 1505 N N . ALA A 1 198 ? -1.853 13.030 2.849 1.00 97.69 198 ALA A N 1
ATOM 1506 C CA . ALA A 1 198 ? -2.771 12.607 3.905 1.00 97.69 198 ALA A CA 1
ATOM 1507 C C . ALA A 1 198 ? -2.233 12.895 5.320 1.00 97.69 198 ALA A C 1
ATOM 1509 O O . ALA A 1 198 ? -3.032 13.204 6.207 1.00 97.69 198 ALA A O 1
ATOM 1510 N N . VAL A 1 199 ? -0.908 12.862 5.526 1.00 97.62 199 VAL A N 1
ATOM 1511 C CA . VAL A 1 199 ? -0.269 13.326 6.775 1.00 97.62 199 VAL A CA 1
ATOM 1512 C C . VAL A 1 199 ? -0.423 14.838 6.917 1.00 97.62 199 VAL A C 1
ATOM 1514 O O . VAL A 1 199 ? -0.883 15.327 7.945 1.00 97.62 199 VAL A O 1
ATOM 1517 N N . ALA A 1 200 ? -0.114 15.596 5.860 1.00 96.81 200 ALA A N 1
ATOM 1518 C CA . ALA A 1 200 ? -0.281 17.051 5.867 1.00 96.81 200 ALA A CA 1
ATOM 1519 C C . ALA A 1 200 ? -1.744 17.478 6.117 1.00 96.81 200 ALA A C 1
ATOM 1521 O O . ALA A 1 200 ? -1.991 18.513 6.732 1.00 96.81 200 ALA A O 1
ATOM 1522 N N . GLY A 1 201 ? -2.707 16.670 5.663 1.00 96.06 201 GLY A N 1
ATOM 1523 C CA . GLY A 1 201 ? -4.140 16.855 5.895 1.00 96.06 201 GLY A CA 1
ATOM 1524 C C . GLY A 1 201 ? -4.670 16.319 7.233 1.00 96.06 201 GLY A C 1
ATOM 1525 O O . GLY A 1 201 ? -5.866 16.454 7.485 1.00 96.06 201 GLY A O 1
ATOM 1526 N N . GLY A 1 202 ? -3.833 15.700 8.075 1.00 96.69 202 GLY A N 1
ATOM 1527 C CA . GLY A 1 202 ? -4.227 15.140 9.376 1.00 96.69 202 GLY A CA 1
ATOM 1528 C C . GLY A 1 202 ? -5.134 13.904 9.303 1.00 96.69 202 GLY A C 1
ATOM 1529 O O . GLY A 1 202 ? -5.807 13.567 10.279 1.00 96.69 202 GLY A O 1
ATOM 1530 N N . VAL A 1 203 ? -5.200 13.246 8.143 1.00 97.50 203 VAL A N 1
ATOM 1531 C CA . VAL A 1 203 ? -5.912 11.969 7.966 1.00 97.50 203 VAL A CA 1
ATOM 1532 C C . VAL A 1 203 ? -5.058 10.809 8.481 1.00 97.50 203 VAL A C 1
ATOM 1534 O O . VAL A 1 203 ? -5.589 9.893 9.105 1.00 97.50 203 VAL A O 1
ATOM 1537 N N . VAL A 1 204 ? -3.750 10.881 8.229 1.00 97.75 204 VAL A N 1
ATOM 1538 C CA . VAL A 1 204 ? -2.706 10.010 8.787 1.00 97.75 204 VAL A CA 1
ATOM 1539 C C . VAL A 1 204 ? -1.931 10.820 9.830 1.00 97.75 204 VAL A C 1
ATOM 1541 O O . VAL A 1 204 ? -1.735 12.020 9.637 1.00 97.75 204 VAL A O 1
ATOM 1544 N N . ASP A 1 205 ? -1.537 10.179 10.928 1.00 96.88 205 ASP A N 1
ATOM 1545 C CA . ASP A 1 205 ? -0.845 10.786 12.074 1.00 96.88 205 ASP A CA 1
ATOM 1546 C C . ASP A 1 205 ? 0.672 10.527 12.059 1.00 96.88 205 ASP A C 1
ATOM 1548 O O . ASP A 1 205 ? 1.101 9.428 11.626 1.00 96.88 205 ASP A O 1
#

pLDDT: mean 91.5, std 12.51, range [35.97, 98.75]

Secondary structure (DSSP, 8-state):
------SS-PPPPEEEE-SSSSTTTTHHHHHHHHHHT--EE---TGGG-SSTTSPPPHHHHHHHHHHHTSS-SEEEEEHHHHHHSSTTGGGSTTS-HHHHHHHHHTHHHHHHH-TT-EEEEE-PPPPSSPP-SSGGGHHHHHHHHHHHHHHHH--STTHHHHHHHHHHHHTTS-HHHHHHHHHHHHHHHHHHHHHHHHHHTTS--

Radius of gyration: 20.62 Å; Cα contacts (8 Å, |Δi|>4): 293; chains: 1; bounding box: 47×39×63 Å

Foldseek 3Di:
DDDPPDPPDDAAAEEEEFQADPCVGNVVVVVVCVVVVHRYDYDPNVQLPVPQLDAGDQVSVVVVVLVSLLRGQEYEHELCCQQQSHDNSLLDPPHDLVSSLVSLVCLLVSCVSPVNYAYAYDYDQDQQFRDPPDPVCVVLRVLSSLLVVLVVVCDDPCNPVSVVVNVVSCVVHDPVSNVSNVNSNVSSVSSVVSVVVCVVVVSHD

Mean predicted aligned error: 5.64 Å

Solvent-accessible surface area (backbone atoms only — not comparable to full-atom values): 11226 Å² total; per-residue (Å²): 133,84,83,80,79,67,80,95,62,82,70,65,33,31,36,40,46,46,44,36,55,52,54,83,45,37,53,47,54,52,51,49,25,65,75,71,69,51,48,67,48,64,75,57,58,71,54,33,20,80,57,42,70,41,56,23,59,58,69,63,41,47,53,51,51,53,61,60,43,57,80,23,44,32,34,41,35,25,46,36,24,61,37,38,19,6,63,47,24,54,75,45,96,82,69,53,57,70,57,28,45,51,46,56,56,50,49,48,54,49,35,68,72,18,77,76,43,43,29,40,76,46,70,82,78,80,69,61,47,65,87,73,89,48,81,86,47,43,65,51,27,52,39,46,23,50,35,49,52,40,67,72,59,67,62,72,87,63,33,64,65,44,49,54,52,35,51,60,39,50,74,72,40,59,65,68,63,53,50,53,51,52,51,46,48,50,40,48,50,52,46,54,48,50,57,53,50,31,38,79,69,66,47,29,104

Sequence (205 aa):
MEERVFLGMTLPKIVLLPLDVRPCCYEFPRKLAMMSGANVVLPSADLLNPDFMDQSDHDELWNWLRCECLDASYAVISIDMLAFGGLAASRRPLISAGEALARVSDLGILKRANPKLTVMASSAIMPLQPVVYDPSTARQAALVARYFQLAGHASGEAREVENSELMDVAAQIAPAVLEDCVELRGRNHLVNRAAVEAVAGGVVD